Protein AF-A0A0L7L0Q3-F1 (afdb_monomer_lite)

InterPro domains:
  IPR019319 Plasminogen receptor (KT) [PF10166] (1-54)
  IPR019319 Plasminogen receptor (KT) [PF10166] (55-108)
  IPR019319 Plasminogen receptor (KT) [PF10166] (109-171)
  IPR019319 Plasminogen receptor (KT) [PTHR13411] (111-180)

Structure (mmCIF, N/CA/C/O backbone):
data_AF-A0A0L7L0Q3-F1
#
_entry.id   AF-A0A0L7L0Q3-F1
#
loop_
_atom_site.group_PDB
_atom_site.id
_atom_site.type_symbol
_atom_site.label_atom_id
_atom_site.label_alt_id
_atom_site.label_comp_id
_atom_site.label_asym_id
_atom_site.label_entity_id
_atom_site.label_seq_id
_atom_site.pdbx_PDB_ins_code
_atom_site.Cartn_x
_atom_site.Cartn_y
_atom_site.Cartn_z
_atom_site.occupancy
_atom_site.B_iso_or_equiv
_atom_site.auth_seq_id
_atom_site.auth_comp_id
_atom_site.auth_asym_id
_atom_site.auth_atom_id
_atom_site.pdbx_PDB_model_num
ATOM 1 N N . MET A 1 1 ? -18.622 5.576 67.788 1.00 52.00 1 MET A N 1
ATOM 2 C CA . MET A 1 1 ? -19.162 6.461 66.736 1.00 52.00 1 MET A CA 1
ATOM 3 C C . MET A 1 1 ? -18.027 6.742 65.766 1.00 52.00 1 MET A C 1
ATOM 5 O O . MET A 1 1 ? -17.106 7.456 66.131 1.00 52.00 1 MET A O 1
ATOM 9 N N . GLY A 1 2 ? -17.994 6.026 64.638 1.00 54.97 2 GLY A N 1
ATOM 10 C CA . GLY A 1 2 ? -16.877 6.046 63.685 1.00 54.97 2 GLY A CA 1
ATOM 11 C C . GLY A 1 2 ? -16.844 7.328 62.849 1.00 54.97 2 GLY A C 1
ATOM 12 O O . GLY A 1 2 ? -17.890 7.861 62.495 1.00 54.97 2 GLY A O 1
ATOM 13 N N . ASN A 1 3 ? -15.633 7.821 62.589 1.00 58.47 3 ASN A N 1
ATOM 14 C CA . ASN A 1 3 ? -15.302 9.137 62.038 1.00 58.47 3 ASN A CA 1
ATOM 15 C C . ASN A 1 3 ? -15.876 9.416 60.636 1.00 58.47 3 ASN A C 1
ATOM 17 O O . ASN A 1 3 ? -15.377 8.904 59.639 1.00 58.47 3 ASN A O 1
ATOM 21 N N . TYR A 1 4 ? -16.812 10.360 60.538 1.00 65.31 4 TYR A N 1
ATOM 22 C CA . TYR A 1 4 ? -17.286 10.939 59.267 1.00 65.31 4 TYR A CA 1
ATOM 23 C C . TYR A 1 4 ? -16.157 11.541 58.405 1.00 65.31 4 TYR A C 1
ATOM 25 O O . TYR A 1 4 ? -16.244 11.576 57.182 1.00 65.31 4 TYR A O 1
ATOM 33 N N . PHE A 1 5 ? -15.060 11.976 59.034 1.00 65.69 5 PHE A N 1
ATOM 34 C CA . PHE A 1 5 ? -13.916 12.573 58.344 1.00 65.69 5 PHE A CA 1
ATOM 35 C C . PHE A 1 5 ? -13.114 11.562 57.506 1.00 65.69 5 PHE A C 1
ATOM 37 O O . PHE A 1 5 ? -12.670 11.884 56.407 1.00 65.69 5 PHE A O 1
ATOM 44 N N . THR A 1 6 ? -12.947 10.326 57.991 1.00 68.00 6 THR A N 1
ATOM 45 C CA . THR A 1 6 ? -12.182 9.295 57.269 1.00 68.00 6 THR A CA 1
ATOM 46 C C . THR A 1 6 ? -12.965 8.739 56.083 1.00 68.00 6 THR A C 1
ATOM 48 O O . THR A 1 6 ? -12.373 8.466 55.044 1.00 68.00 6 THR A O 1
ATOM 51 N N . VAL A 1 7 ? -14.294 8.645 56.212 1.00 74.00 7 VAL A N 1
ATOM 52 C CA . VAL A 1 7 ? -15.195 8.194 55.139 1.00 74.00 7 VAL A CA 1
ATOM 53 C C . VAL A 1 7 ? -15.183 9.175 53.962 1.00 74.00 7 VAL A C 1
ATOM 55 O O . VAL A 1 7 ? -14.962 8.753 52.830 1.00 74.00 7 VAL A O 1
ATOM 58 N N . ASN A 1 8 ? -15.289 10.485 54.223 1.00 78.75 8 ASN A N 1
ATOM 59 C CA . ASN A 1 8 ? -15.221 11.506 53.170 1.00 78.75 8 ASN A CA 1
ATOM 60 C C . ASN A 1 8 ? -13.864 11.517 52.444 1.00 78.75 8 ASN A C 1
ATOM 62 O O . ASN A 1 8 ? -13.799 11.779 51.245 1.00 78.75 8 ASN A O 1
ATOM 66 N N . MET A 1 9 ? -12.757 11.250 53.144 1.00 76.19 9 MET A N 1
ATOM 67 C CA . MET A 1 9 ? -11.431 11.198 52.520 1.00 76.19 9 MET A CA 1
ATOM 68 C C . MET A 1 9 ? -11.299 9.980 51.590 1.00 76.19 9 MET A C 1
ATOM 70 O O . MET A 1 9 ? -10.823 10.111 50.464 1.00 76.19 9 MET A O 1
ATOM 74 N N . GLU A 1 10 ? -11.749 8.806 52.041 1.00 86.81 10 GLU A N 1
ATOM 75 C CA . GLU A 1 10 ? -11.719 7.564 51.261 1.00 86.81 10 GLU A CA 1
ATOM 76 C C . GLU A 1 10 ? -12.590 7.655 49.999 1.00 86.81 10 GLU A C 1
ATOM 78 O O . GLU A 1 10 ? -12.167 7.231 48.924 1.00 86.81 10 GLU A O 1
ATOM 83 N N . GLU A 1 11 ? -13.770 8.267 50.105 1.00 85.00 11 GLU A N 1
ATOM 84 C CA . GLU A 1 11 ? -14.668 8.513 48.974 1.00 85.00 11 GLU A CA 1
ATOM 85 C C . GLU A 1 11 ? -14.027 9.431 47.921 1.00 85.00 11 GLU A C 1
ATOM 87 O O . GLU A 1 11 ? -14.053 9.125 46.731 1.00 85.00 11 GLU A O 1
ATOM 92 N N . ASN A 1 12 ? -13.342 10.498 48.342 1.00 87.31 12 ASN A N 1
ATOM 93 C CA . ASN A 1 12 ? -12.604 11.372 47.425 1.00 87.31 12 ASN A CA 1
ATOM 94 C C . ASN A 1 12 ? -11.448 10.648 46.710 1.00 87.31 12 ASN A C 1
ATOM 96 O O . ASN A 1 12 ? -11.221 10.873 45.519 1.00 87.31 12 ASN A O 1
ATOM 100 N N . PHE A 1 13 ? -10.730 9.752 47.397 1.00 89.56 13 PHE A N 1
ATOM 101 C CA . PHE A 1 13 ? -9.694 8.931 46.763 1.00 89.56 13 PHE A CA 1
ATOM 102 C C . PHE A 1 13 ? -10.279 7.922 45.768 1.00 89.56 13 PHE A C 1
ATOM 104 O O . PHE A 1 13 ? -9.710 7.761 44.686 1.00 89.56 13 PHE A O 1
ATOM 111 N N . LYS A 1 14 ? -11.414 7.287 46.092 1.00 91.81 14 LYS A N 1
ATOM 112 C CA . LYS A 1 14 ? -12.137 6.384 45.180 1.00 91.81 14 LYS A CA 1
ATOM 113 C C . LYS A 1 14 ? -12.627 7.121 43.937 1.00 91.81 14 LYS A C 1
ATOM 115 O O . LYS A 1 14 ? -12.291 6.708 42.834 1.00 91.81 14 LYS A O 1
ATOM 120 N N . ASN A 1 15 ? -13.286 8.267 44.098 1.00 91.62 15 ASN A N 1
ATOM 121 C CA . ASN A 1 15 ? -13.743 9.099 42.979 1.00 91.62 15 ASN A CA 1
ATOM 122 C C . ASN A 1 15 ? -12.580 9.534 42.072 1.00 91.62 15 ASN A C 1
ATOM 124 O O . ASN A 1 15 ? -12.704 9.539 40.848 1.00 91.62 15 ASN A O 1
ATOM 128 N N . ASN A 1 16 ? -11.417 9.855 42.650 1.00 89.56 16 ASN A N 1
ATOM 129 C CA . ASN A 1 16 ? -10.221 10.184 41.875 1.00 89.56 16 ASN A CA 1
ATOM 130 C C . ASN A 1 16 ? -9.643 8.958 41.138 1.00 89.56 16 ASN A C 1
ATOM 132 O O . ASN A 1 16 ? -9.201 9.075 39.995 1.00 89.56 16 ASN A O 1
ATOM 136 N N . GLN A 1 17 ? -9.669 7.769 41.751 1.00 88.50 17 GLN A N 1
ATOM 137 C CA . GLN A 1 17 ? -9.277 6.519 41.088 1.00 88.50 17 GLN A CA 1
ATOM 138 C C . GLN A 1 17 ? -10.217 6.168 39.931 1.00 88.50 17 GLN A C 1
ATOM 140 O O . GLN A 1 17 ? -9.743 5.864 38.836 1.00 88.50 17 GLN A O 1
ATOM 145 N N . GLU A 1 18 ? -11.528 6.260 40.143 1.00 91.00 18 GLU A N 1
ATOM 146 C CA . GLU A 1 18 ? -12.542 6.045 39.108 1.00 91.00 18 GLU A CA 1
ATOM 147 C C . GLU A 1 18 ? -12.387 7.050 37.964 1.00 91.00 18 GLU A C 1
ATOM 149 O O . GLU A 1 18 ? -12.422 6.673 36.793 1.00 91.00 18 GLU A O 1
ATOM 154 N N . PHE A 1 19 ? -12.117 8.320 38.275 1.00 94.12 19 PHE A N 1
ATOM 155 C CA . PHE A 1 19 ? -11.818 9.337 37.271 1.00 94.12 19 PHE A CA 1
ATOM 156 C C . PHE A 1 19 ? -10.599 8.958 36.418 1.00 94.12 19 PHE A C 1
ATOM 158 O O . PHE A 1 19 ? -10.668 8.998 35.188 1.00 94.12 19 PHE A O 1
ATOM 165 N N . ILE A 1 20 ? -9.500 8.525 37.044 1.00 91.38 20 ILE A N 1
ATOM 166 C CA . ILE A 1 20 ? -8.290 8.084 36.332 1.00 91.38 20 ILE A CA 1
ATOM 167 C C . ILE A 1 20 ? -8.588 6.869 35.437 1.00 91.38 20 ILE A C 1
ATOM 169 O O . ILE A 1 20 ? -8.149 6.828 34.285 1.00 91.38 20 ILE A O 1
ATOM 173 N N . GLN A 1 21 ? -9.356 5.893 35.927 1.00 87.94 21 GLN A N 1
ATOM 174 C CA . GLN A 1 21 ? -9.755 4.715 35.149 1.00 87.94 21 GLN A CA 1
ATOM 175 C C . GLN A 1 21 ? -10.633 5.092 33.949 1.00 87.94 21 GLN A C 1
ATOM 177 O O . GLN A 1 21 ? -10.371 4.642 32.831 1.00 87.94 21 GLN A O 1
ATOM 182 N N . ASN A 1 22 ? -11.612 5.976 34.150 1.00 90.56 22 ASN A N 1
ATOM 183 C CA . ASN A 1 22 ? -12.486 6.483 33.094 1.00 90.56 22 ASN A CA 1
ATOM 184 C C . ASN A 1 22 ? -11.694 7.230 32.014 1.00 90.56 22 ASN A C 1
ATOM 186 O O . ASN A 1 22 ? -11.907 7.002 30.824 1.00 90.56 22 ASN A O 1
ATOM 190 N N . ILE A 1 23 ? -10.725 8.064 32.401 1.00 92.69 23 ILE A N 1
ATOM 191 C CA . ILE A 1 23 ? -9.839 8.755 31.454 1.00 92.69 23 ILE A CA 1
ATOM 192 C C . ILE A 1 23 ? -9.003 7.761 30.643 1.00 92.69 23 ILE A C 1
ATOM 194 O O . ILE A 1 23 ? -8.893 7.910 29.422 1.00 92.69 23 ILE A O 1
ATOM 198 N N . ASN A 1 24 ? -8.446 6.730 31.283 1.00 89.31 24 ASN A N 1
ATOM 199 C CA . ASN A 1 24 ? -7.685 5.691 30.587 1.00 89.31 24 ASN A CA 1
ATOM 200 C C . ASN A 1 24 ? -8.559 4.924 29.588 1.00 89.31 24 ASN A C 1
ATOM 202 O O . ASN A 1 24 ? -8.141 4.713 28.448 1.00 89.31 24 ASN A O 1
ATOM 206 N N . LYS A 1 25 ? -9.791 4.578 29.977 1.00 89.44 25 LYS A N 1
ATOM 207 C CA . LYS A 1 25 ? -10.770 3.930 29.098 1.00 89.44 25 LYS A CA 1
ATOM 208 C C . LYS A 1 25 ? -11.108 4.803 27.886 1.00 89.44 25 LYS A C 1
ATOM 210 O O . LYS A 1 25 ? -10.940 4.357 26.754 1.00 89.44 25 LYS A O 1
ATOM 215 N N . ILE A 1 26 ? -11.479 6.065 28.110 1.00 90.81 26 ILE A N 1
ATOM 216 C CA . ILE A 1 26 ? -11.816 7.023 27.042 1.00 90.81 26 ILE A CA 1
ATOM 217 C C . ILE A 1 26 ? -10.630 7.227 26.088 1.00 90.81 26 ILE A C 1
ATOM 219 O O . ILE A 1 26 ? -10.803 7.318 24.871 1.00 90.81 26 ILE A O 1
ATOM 223 N N . LYS A 1 27 ? -9.405 7.303 26.621 1.00 91.12 27 LYS A N 1
ATOM 224 C CA . LYS A 1 27 ? -8.191 7.433 25.808 1.00 91.12 27 LYS A CA 1
ATOM 225 C C . LYS A 1 27 ? -7.995 6.219 24.898 1.00 91.12 27 LYS A C 1
ATOM 227 O O . LYS A 1 27 ? -7.695 6.406 23.719 1.00 91.12 27 LYS A O 1
ATOM 232 N N . MET A 1 28 ? -8.185 5.008 25.424 1.00 89.06 28 MET A N 1
ATOM 233 C CA . MET A 1 28 ? -8.097 3.778 24.634 1.00 89.06 28 MET A CA 1
ATOM 234 C C . MET A 1 28 ? -9.171 3.727 23.545 1.00 89.06 28 MET A C 1
ATOM 236 O O . MET A 1 28 ? -8.838 3.474 22.393 1.00 89.06 28 MET A O 1
ATOM 240 N N . GLU A 1 29 ? -10.429 4.035 23.864 1.00 89.81 29 GLU A N 1
ATOM 241 C CA . GLU A 1 29 ? -11.527 4.040 22.884 1.00 89.81 29 GLU A CA 1
ATOM 242 C C . GLU A 1 29 ? -11.250 4.989 21.713 1.00 89.81 29 GLU A C 1
ATOM 244 O O . GLU A 1 29 ? -11.371 4.599 20.552 1.00 89.81 29 GLU A O 1
ATOM 249 N N . ARG A 1 30 ? -10.789 6.213 21.997 1.00 91.44 30 ARG A N 1
ATOM 250 C CA . ARG A 1 30 ? -10.404 7.178 20.953 1.00 91.44 30 ARG A CA 1
ATOM 251 C C . ARG A 1 30 ? -9.236 6.681 20.109 1.00 91.44 30 ARG A C 1
ATOM 253 O O . ARG A 1 30 ? -9.238 6.862 18.894 1.00 91.44 30 ARG A O 1
ATOM 260 N N . GLN A 1 31 ? -8.233 6.067 20.737 1.00 90.50 31 GLN A N 1
ATOM 261 C CA . GLN A 1 31 ? -7.085 5.513 20.022 1.00 90.50 31 GLN A CA 1
ATOM 262 C C . GLN A 1 31 ? -7.513 4.388 19.073 1.00 90.50 31 GLN A C 1
ATOM 264 O O . GLN A 1 31 ? -7.078 4.372 17.923 1.00 90.50 31 GLN A O 1
ATOM 269 N N . ILE A 1 32 ? -8.398 3.499 19.525 1.00 91.00 32 ILE A N 1
ATOM 270 C CA . ILE A 1 32 ? -8.946 2.405 18.719 1.00 91.00 32 ILE A CA 1
ATOM 271 C C . ILE A 1 32 ? -9.767 2.963 17.548 1.00 91.00 32 ILE A C 1
ATOM 273 O O . ILE A 1 32 ? -9.582 2.532 16.414 1.00 91.00 32 ILE A O 1
ATOM 277 N N . GLN A 1 33 ? -10.613 3.972 17.780 1.00 90.25 33 GLN A N 1
ATOM 278 C CA . GLN A 1 33 ? -11.392 4.622 16.718 1.00 90.25 33 GLN A CA 1
ATOM 279 C C . GLN A 1 33 ? -10.504 5.289 15.659 1.00 90.25 33 GLN A C 1
ATOM 281 O O . GLN A 1 33 ? -10.752 5.150 14.462 1.00 90.25 33 GLN A O 1
ATOM 286 N N . LEU A 1 34 ? -9.444 5.987 16.074 1.00 91.56 34 LEU A N 1
ATOM 287 C CA . LEU A 1 34 ? -8.484 6.578 15.139 1.00 91.56 34 LEU A CA 1
ATOM 288 C C . LEU A 1 34 ? -7.752 5.503 14.327 1.00 91.56 34 LEU A C 1
ATOM 290 O O . LEU A 1 34 ? -7.580 5.656 13.118 1.00 91.56 34 LEU A O 1
ATOM 294 N N . GLN A 1 35 ? -7.339 4.411 14.976 1.00 90.44 35 GLN A N 1
ATOM 295 C CA . GLN A 1 35 ? -6.705 3.280 14.299 1.00 90.44 35 GLN A CA 1
ATOM 296 C C . GLN A 1 35 ? -7.651 2.619 13.298 1.00 90.44 35 GLN A C 1
ATOM 298 O O . GLN A 1 35 ? -7.223 2.336 12.184 1.00 90.44 35 GLN A O 1
ATOM 303 N N . HIS A 1 36 ? -8.930 2.468 13.642 1.00 89.56 36 HIS A N 1
ATOM 304 C CA . HIS A 1 36 ? -9.952 1.944 12.741 1.00 89.56 36 HIS A CA 1
ATOM 305 C C . HIS A 1 36 ? -10.063 2.770 11.463 1.00 89.56 36 HIS A C 1
ATOM 307 O O . HIS A 1 36 ? -9.891 2.259 10.363 1.00 89.56 36 HIS A O 1
ATOM 313 N N . GLN A 1 37 ? -10.245 4.082 11.613 1.00 89.25 37 GLN A N 1
ATOM 314 C CA . GLN A 1 37 ? -10.393 4.993 10.483 1.00 89.25 37 GLN A CA 1
ATOM 315 C C . GLN A 1 37 ? -9.141 5.069 9.598 1.00 89.25 37 GLN A C 1
ATOM 317 O O . GLN A 1 37 ? -9.231 5.369 8.403 1.00 89.25 37 GLN A O 1
ATOM 322 N N . LEU A 1 38 ? -7.953 4.875 10.177 1.00 91.00 38 LEU A N 1
ATOM 323 C CA . LEU A 1 38 ? -6.706 4.781 9.419 1.00 91.00 38 LEU A CA 1
ATOM 324 C C . LEU A 1 38 ? -6.602 3.441 8.694 1.00 91.00 38 LEU A C 1
ATOM 326 O O . LEU A 1 38 ? -6.206 3.416 7.530 1.00 91.00 38 LEU A O 1
ATOM 330 N N . GLN A 1 39 ? -6.972 2.352 9.361 1.00 90.12 39 GLN A N 1
ATOM 331 C CA . GLN A 1 39 ? -6.955 1.013 8.799 1.00 90.12 39 GLN A CA 1
ATOM 332 C C . GLN A 1 39 ? -7.919 0.888 7.620 1.00 90.12 39 GLN A C 1
ATOM 334 O O . GLN A 1 39 ? -7.498 0.416 6.570 1.00 90.12 39 GLN A O 1
ATOM 339 N N . GLU A 1 40 ? -9.158 1.365 7.744 1.00 90.12 40 GLU A N 1
ATOM 340 C CA . GLU A 1 40 ? -10.135 1.380 6.648 1.00 90.12 40 GLU A CA 1
ATOM 341 C C . GLU A 1 40 ? -9.576 2.128 5.432 1.00 90.12 40 GLU A C 1
ATOM 343 O O . GLU A 1 40 ? -9.566 1.609 4.318 1.00 90.12 40 GLU A O 1
ATOM 348 N N . ARG A 1 41 ? -8.998 3.320 5.637 1.00 91.94 41 ARG A N 1
ATOM 349 C CA . ARG A 1 41 ? -8.381 4.092 4.544 1.00 91.94 41 ARG A CA 1
ATOM 350 C C . ARG A 1 41 ? -7.197 3.372 3.904 1.00 91.94 41 ARG A C 1
ATOM 352 O O . ARG A 1 41 ? -7.029 3.427 2.685 1.00 91.94 41 ARG A O 1
ATOM 359 N N . GLN A 1 42 ? -6.362 2.711 4.703 1.00 91.75 42 GLN A N 1
ATOM 360 C CA . GLN A 1 42 ? -5.238 1.927 4.192 1.00 91.75 42 GLN A CA 1
ATOM 361 C C . GLN A 1 42 ? -5.728 0.709 3.411 1.00 91.75 42 GLN A C 1
ATOM 363 O O . GLN A 1 42 ? -5.244 0.457 2.310 1.00 91.75 42 GLN A O 1
ATOM 368 N N . MET A 1 43 ? -6.723 -0.002 3.931 1.00 91.69 43 MET A N 1
ATOM 369 C CA . MET A 1 43 ? -7.318 -1.164 3.291 1.00 91.69 43 MET A CA 1
ATOM 370 C C . MET A 1 43 ? -7.985 -0.776 1.967 1.00 91.69 43 MET A C 1
ATOM 372 O O . MET A 1 43 ? -7.643 -1.360 0.937 1.00 91.69 43 MET A O 1
ATOM 376 N N . ALA A 1 44 ? -8.795 0.286 1.942 1.00 93.38 44 ALA A N 1
ATOM 377 C CA . ALA A 1 44 ? -9.382 0.839 0.718 1.00 93.38 44 ALA A CA 1
ATOM 378 C C . ALA A 1 44 ? -8.301 1.158 -0.322 1.00 93.38 44 ALA A C 1
ATOM 380 O O . ALA A 1 44 ? -8.398 0.757 -1.482 1.00 93.38 44 ALA A O 1
ATOM 381 N N . MET A 1 45 ? -7.211 1.807 0.102 1.00 92.31 45 MET A N 1
ATOM 382 C CA . MET A 1 45 ? -6.088 2.125 -0.778 1.00 92.31 45 MET A CA 1
ATOM 383 C C . MET A 1 45 ? -5.379 0.869 -1.302 1.00 92.31 45 MET A C 1
ATOM 385 O O . MET A 1 45 ? -4.982 0.836 -2.469 1.00 92.31 45 MET A O 1
ATOM 389 N N . THR A 1 46 ? -5.212 -0.171 -0.480 1.00 91.00 46 THR A N 1
ATOM 390 C CA . THR A 1 46 ? -4.609 -1.438 -0.925 1.00 91.00 46 THR A CA 1
ATOM 391 C C . THR A 1 46 ? -5.488 -2.165 -1.939 1.00 91.00 46 THR A C 1
ATOM 393 O O . THR A 1 46 ? -4.974 -2.620 -2.962 1.00 91.00 46 THR A O 1
ATOM 396 N N . ILE A 1 47 ? -6.804 -2.209 -1.716 1.00 90.75 47 ILE A N 1
ATOM 397 C CA . ILE A 1 47 ? -7.771 -2.830 -2.627 1.00 90.75 47 ILE A CA 1
ATOM 398 C C . ILE A 1 47 ? -7.805 -2.061 -3.950 1.00 90.75 47 ILE A C 1
ATOM 400 O O . ILE A 1 47 ? -7.600 -2.661 -5.008 1.00 90.75 47 ILE A O 1
ATOM 404 N N . ALA A 1 48 ? -7.951 -0.734 -3.900 1.00 91.00 48 ALA A N 1
ATOM 405 C CA . ALA A 1 48 ? -7.915 0.132 -5.075 1.00 91.00 48 ALA A CA 1
ATOM 406 C C . ALA A 1 48 ? -6.614 -0.052 -5.871 1.00 91.00 48 ALA A C 1
ATOM 408 O O . ALA A 1 48 ? -6.641 -0.271 -7.081 1.00 91.00 48 ALA A O 1
ATOM 409 N N . LYS A 1 49 ? -5.458 -0.066 -5.191 1.00 89.62 49 LYS A N 1
ATOM 410 C CA . LYS A 1 49 ? -4.154 -0.302 -5.828 1.00 89.62 49 LYS A CA 1
ATOM 411 C C . LYS A 1 49 ? -4.106 -1.657 -6.536 1.00 89.62 49 LYS A C 1
ATOM 413 O O . LYS A 1 49 ? -3.587 -1.717 -7.649 1.00 89.62 49 LYS A O 1
ATOM 418 N N . ASN A 1 50 ? -4.631 -2.717 -5.922 1.00 87.25 50 ASN A N 1
ATOM 419 C CA . ASN A 1 50 ? -4.653 -4.064 -6.499 1.00 87.25 50 ASN A CA 1
ATOM 420 C C . ASN A 1 50 ? -5.581 -4.166 -7.724 1.00 87.25 50 ASN A C 1
ATOM 422 O O . ASN A 1 50 ? -5.228 -4.825 -8.704 1.00 87.25 50 ASN A O 1
ATOM 426 N N . ARG A 1 51 ? -6.728 -3.472 -7.717 1.00 83.75 51 ARG A N 1
ATOM 427 C CA . ARG A 1 51 ? -7.621 -3.367 -8.888 1.00 83.75 51 ARG A CA 1
ATOM 428 C C . ARG A 1 51 ? -6.931 -2.632 -10.041 1.00 83.75 51 ARG A C 1
ATOM 430 O O . ARG A 1 51 ? -6.921 -3.102 -11.181 1.00 83.75 51 ARG A O 1
ATOM 437 N N . ASP A 1 52 ? -6.251 -1.532 -9.733 1.00 77.50 52 ASP A N 1
ATOM 438 C CA . ASP A 1 52 ? -5.601 -0.690 -10.733 1.00 77.50 52 ASP A CA 1
ATOM 439 C C . ASP A 1 52 ? -4.336 -1.303 -11.358 1.00 77.50 52 ASP A C 1
ATOM 441 O O . ASP A 1 52 ? -4.047 -1.086 -12.538 1.00 77.50 52 ASP A O 1
ATOM 445 N N . THR A 1 53 ? -3.560 -2.089 -10.602 1.00 70.94 53 THR A N 1
ATOM 446 C CA . THR A 1 53 ? -2.409 -2.823 -11.160 1.00 70.94 53 THR A CA 1
ATOM 447 C C . THR A 1 53 ? -2.846 -3.917 -12.132 1.00 70.94 53 THR A C 1
ATOM 449 O O . THR A 1 53 ? -2.174 -4.124 -13.147 1.00 70.94 53 THR A O 1
ATOM 452 N N . CYS A 1 54 ? -3.979 -4.576 -11.875 1.00 59.31 54 CYS A N 1
ATOM 453 C CA . CYS A 1 54 ? -4.575 -5.544 -12.794 1.00 59.31 54 CYS A CA 1
ATOM 454 C C . CYS A 1 54 ? -4.999 -4.870 -14.108 1.00 59.31 54 CYS A C 1
ATOM 456 O O . CYS A 1 54 ? -4.643 -5.340 -15.193 1.00 59.31 54 CYS A O 1
ATOM 458 N N . LEU A 1 55 ? -5.671 -3.716 -14.019 1.00 57.62 55 LEU A N 1
ATOM 459 C CA . LEU A 1 55 ? -6.062 -2.932 -15.191 1.00 57.62 55 LEU A CA 1
ATOM 460 C C . LEU A 1 55 ? -4.847 -2.429 -15.971 1.00 57.62 55 LEU A C 1
ATOM 462 O O . LEU A 1 55 ? -4.802 -2.615 -17.182 1.00 57.62 55 LEU A O 1
ATOM 466 N N . PHE A 1 56 ? -3.818 -1.900 -15.300 1.00 56.91 56 PHE A N 1
ATOM 467 C CA . PHE A 1 56 ? -2.574 -1.484 -15.957 1.00 56.91 56 PHE A CA 1
ATOM 468 C C . PHE A 1 56 ? -1.878 -2.647 -16.682 1.00 56.91 56 PHE A C 1
ATOM 470 O O . PHE A 1 56 ? -1.397 -2.478 -17.801 1.00 56.91 56 PHE A O 1
ATOM 477 N N . ARG A 1 57 ? -1.867 -3.847 -16.083 1.00 54.78 57 ARG A N 1
ATOM 478 C CA . ARG A 1 57 ? -1.320 -5.060 -16.711 1.00 54.78 57 ARG A CA 1
ATOM 479 C C . ARG A 1 57 ? -2.149 -5.517 -17.917 1.00 54.78 57 ARG A C 1
ATOM 481 O O . ARG A 1 57 ? -1.589 -6.099 -18.846 1.00 54.78 57 ARG A O 1
ATOM 488 N N . ARG A 1 58 ? -3.458 -5.247 -17.918 1.00 52.50 58 ARG A N 1
ATOM 489 C CA . ARG A 1 58 ? -4.393 -5.608 -18.995 1.00 52.50 58 ARG A CA 1
ATOM 490 C C . ARG A 1 58 ? -4.410 -4.580 -20.135 1.00 52.50 58 ARG A C 1
ATOM 492 O O . ARG A 1 58 ? -4.480 -4.970 -21.297 1.00 52.50 58 ARG A O 1
ATOM 499 N N . THR A 1 59 ? -4.275 -3.286 -19.843 1.00 49.12 59 THR A N 1
ATOM 500 C CA . THR A 1 59 ? -4.208 -2.212 -20.844 1.00 49.12 59 THR A CA 1
ATOM 501 C C . THR A 1 59 ? -2.772 -2.030 -21.334 1.00 49.12 59 THR A C 1
ATOM 503 O O . THR A 1 59 ? -2.025 -1.186 -20.837 1.00 49.12 59 THR A O 1
ATOM 506 N N . LYS A 1 60 ? -2.358 -2.837 -22.314 1.00 55.00 60 LYS A N 1
ATOM 507 C CA . LYS A 1 60 ? -1.058 -2.699 -22.983 1.00 55.00 60 LYS A CA 1
ATOM 508 C C . LYS A 1 60 ? -0.913 -1.296 -23.588 1.00 55.00 60 LYS A C 1
ATOM 510 O O . LYS A 1 60 ? -1.548 -0.997 -24.592 1.00 55.00 60 LYS A O 1
ATOM 515 N N . ARG A 1 61 ? -0.066 -0.439 -23.005 1.00 59.38 61 ARG A N 1
ATOM 516 C CA . ARG A 1 61 ? 0.353 0.835 -23.617 1.00 59.38 61 ARG A CA 1
ATOM 517 C C . ARG A 1 61 ? 1.719 0.654 -24.290 1.00 59.38 61 ARG A C 1
ATOM 519 O O . ARG A 1 61 ? 2.736 0.847 -23.629 1.00 59.38 61 ARG A O 1
ATOM 526 N N . PRO A 1 62 ? 1.776 0.288 -25.585 1.00 56.88 62 PRO A N 1
ATOM 527 C CA . PRO A 1 62 ? 3.041 0.048 -26.287 1.00 56.88 62 PRO A CA 1
ATOM 528 C C . PRO A 1 62 ? 3.912 1.309 -26.391 1.00 56.88 62 PRO A C 1
ATOM 530 O O . PRO A 1 62 ? 5.126 1.197 -26.514 1.00 56.88 62 PRO A O 1
ATOM 533 N N . TYR A 1 63 ? 3.325 2.504 -26.256 1.00 59.72 63 TYR A N 1
ATOM 534 C CA . TYR A 1 63 ? 4.046 3.782 -26.236 1.00 59.72 63 TYR A CA 1
ATOM 535 C C . TYR A 1 63 ? 5.089 3.881 -25.109 1.00 59.72 63 TYR A C 1
ATOM 537 O O . TYR A 1 63 ? 6.119 4.522 -25.279 1.00 59.72 63 TYR A O 1
ATOM 545 N N . LEU A 1 64 ? 4.870 3.186 -23.987 1.00 61.84 64 LEU A N 1
ATOM 546 C CA . LEU A 1 64 ? 5.830 3.096 -22.878 1.00 61.84 64 LEU A CA 1
ATOM 547 C C . LEU A 1 64 ? 7.091 2.292 -23.253 1.00 61.84 64 LEU A C 1
ATOM 549 O O . LEU A 1 64 ? 8.147 2.494 -22.662 1.00 61.84 64 LEU A O 1
ATOM 553 N N . LEU A 1 65 ? 6.985 1.406 -24.250 1.00 63.56 65 LEU A N 1
ATOM 554 C CA . LEU A 1 65 ? 8.086 0.616 -24.814 1.00 63.56 65 LEU A CA 1
ATOM 555 C C . LEU A 1 65 ? 8.693 1.255 -26.070 1.00 63.56 65 LEU A C 1
ATOM 557 O O . LEU A 1 65 ? 9.713 0.783 -26.562 1.00 63.56 65 LEU A O 1
ATOM 561 N N . MET A 1 66 ? 8.108 2.335 -26.591 1.00 66.69 66 MET A N 1
ATOM 562 C CA . MET A 1 66 ? 8.611 3.010 -27.784 1.00 66.69 66 MET A CA 1
ATOM 563 C C . MET A 1 66 ? 10.074 3.490 -27.688 1.00 66.69 66 MET A C 1
ATOM 565 O O . MET A 1 66 ? 10.795 3.307 -28.668 1.00 66.69 66 MET A O 1
ATOM 569 N N . PRO A 1 67 ? 10.582 4.014 -26.548 1.00 68.31 67 PRO A N 1
ATOM 570 C CA . PRO A 1 67 ? 11.999 4.381 -26.440 1.00 68.31 67 PRO A CA 1
ATOM 571 C C . PRO A 1 67 ? 12.943 3.168 -26.437 1.00 68.31 67 PRO A C 1
ATOM 573 O O . PRO A 1 67 ? 14.135 3.317 -26.698 1.00 68.31 67 PRO A O 1
ATOM 576 N N . LEU A 1 68 ? 12.427 1.958 -26.198 1.00 73.44 68 LEU A N 1
ATOM 577 C CA . LEU A 1 68 ? 13.215 0.732 -26.288 1.00 73.44 68 LEU A CA 1
ATOM 578 C C . LEU A 1 68 ? 13.581 0.404 -27.742 1.00 73.44 68 LEU A C 1
ATOM 580 O O . LEU A 1 68 ? 14.627 -0.187 -27.980 1.00 73.44 68 LEU A O 1
ATOM 584 N N . ILE A 1 69 ? 12.767 0.813 -28.720 1.00 77.25 69 ILE A N 1
ATOM 585 C CA . ILE A 1 69 ? 12.981 0.474 -30.134 1.00 77.25 69 ILE A CA 1
ATOM 586 C C . ILE A 1 69 ? 14.274 1.130 -30.672 1.00 77.25 69 ILE A C 1
ATOM 588 O O . ILE A 1 69 ? 15.154 0.391 -31.121 1.00 77.25 69 ILE A O 1
ATOM 592 N N . PRO A 1 70 ? 14.499 2.457 -30.548 1.00 75.56 70 PRO A N 1
ATOM 593 C CA . PRO A 1 70 ? 15.775 3.074 -30.931 1.00 75.56 70 PRO A CA 1
ATOM 594 C C . PRO A 1 70 ? 16.968 2.554 -30.120 1.00 75.56 70 PRO A C 1
ATOM 596 O O . PRO A 1 70 ? 18.072 2.423 -30.650 1.00 75.56 70 PRO A O 1
ATOM 599 N N . LEU A 1 71 ? 16.757 2.223 -28.840 1.00 72.94 71 LEU A N 1
ATOM 600 C CA . LEU A 1 71 ? 17.800 1.649 -27.992 1.00 72.94 71 LEU A CA 1
ATOM 601 C C . LEU A 1 71 ? 18.240 0.280 -28.521 1.00 72.94 71 LEU A C 1
ATOM 603 O O . LEU A 1 71 ? 19.429 0.049 -28.677 1.00 72.94 71 LEU A O 1
ATOM 607 N N . THR A 1 72 ? 17.296 -0.609 -28.840 1.00 74.19 72 THR A N 1
ATOM 608 C CA . THR A 1 72 ? 17.608 -1.937 -29.391 1.00 74.19 72 THR A CA 1
ATOM 609 C C . THR A 1 72 ? 18.324 -1.843 -30.733 1.00 74.19 72 THR A C 1
ATOM 611 O O . THR A 1 72 ? 19.289 -2.562 -30.961 1.00 74.19 72 THR A O 1
ATOM 614 N N . PHE A 1 73 ? 17.913 -0.912 -31.595 1.00 79.56 73 PHE A N 1
ATOM 615 C CA . PHE A 1 73 ? 18.558 -0.697 -32.886 1.00 79.56 73 PHE A CA 1
ATOM 616 C C . PHE A 1 73 ? 19.992 -0.167 -32.738 1.00 79.56 73 PHE A C 1
ATOM 618 O O . PHE A 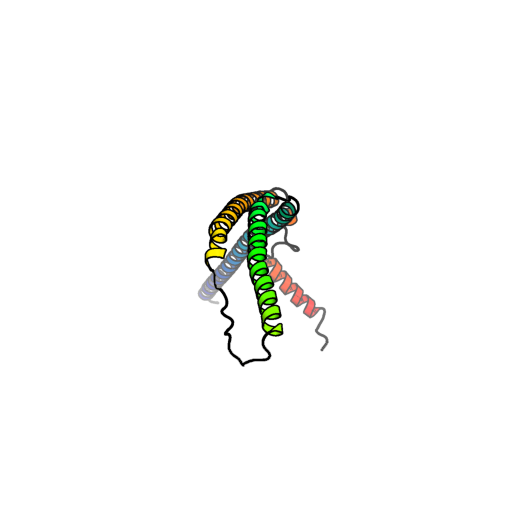1 73 ? 20.914 -0.675 -33.372 1.00 79.56 73 PHE A O 1
ATOM 625 N N . THR A 1 74 ? 20.205 0.816 -31.859 1.00 74.19 74 THR A N 1
ATOM 626 C CA . THR A 1 74 ? 21.545 1.367 -31.606 1.00 74.19 74 THR A CA 1
ATOM 627 C C . THR A 1 74 ? 22.455 0.357 -30.917 1.00 74.19 74 THR A C 1
ATOM 629 O O . THR A 1 74 ? 23.608 0.216 -31.317 1.00 74.19 74 THR A O 1
ATOM 632 N N . THR A 1 75 ? 21.964 -0.400 -29.933 1.00 74.44 75 THR A N 1
ATOM 633 C CA . THR A 1 75 ? 22.764 -1.427 -29.251 1.00 74.44 75 THR A CA 1
ATOM 634 C C . THR A 1 75 ? 23.152 -2.560 -30.192 1.00 74.44 75 THR A C 1
ATOM 636 O O . THR A 1 75 ? 24.309 -2.971 -30.149 1.00 74.44 75 THR A O 1
ATOM 639 N N . LEU A 1 76 ? 22.246 -3.012 -31.069 1.00 77.12 76 LEU A N 1
ATOM 640 C CA . LEU A 1 76 ? 22.530 -3.989 -32.126 1.00 77.12 76 LEU A CA 1
ATOM 641 C C . LEU A 1 76 ? 23.588 -3.468 -33.103 1.00 77.12 76 LEU A C 1
ATOM 643 O O . LEU A 1 76 ? 24.573 -4.156 -33.350 1.00 77.12 76 LEU A O 1
ATOM 647 N N . TYR A 1 77 ? 23.432 -2.238 -33.595 1.00 78.56 77 TYR A N 1
ATOM 648 C CA . TYR A 1 77 ? 24.395 -1.609 -34.503 1.00 78.56 77 TYR A CA 1
ATOM 649 C C . TYR A 1 77 ? 25.789 -1.466 -33.873 1.00 78.56 77 TYR A C 1
ATOM 651 O O . TYR A 1 77 ? 26.811 -1.759 -34.494 1.00 78.56 77 TYR A O 1
ATOM 659 N N . TYR A 1 78 ? 25.857 -1.060 -32.605 1.00 68.69 78 TYR A N 1
ATOM 660 C CA . TYR A 1 78 ? 27.126 -0.960 -31.889 1.00 68.69 78 TYR A CA 1
ATOM 661 C C . TYR A 1 78 ? 27.730 -2.324 -31.544 1.00 68.69 78 TYR A C 1
ATOM 663 O O . TYR A 1 78 ? 28.956 -2.455 -31.531 1.00 68.69 78 TYR A O 1
ATOM 671 N N . TRP A 1 79 ? 26.899 -3.336 -31.282 1.00 64.88 79 TRP A N 1
ATOM 672 C CA . TRP A 1 79 ? 27.342 -4.722 -31.145 1.00 64.88 79 TRP A CA 1
ATOM 673 C C . TRP A 1 79 ? 27.964 -5.234 -32.440 1.00 64.88 79 TRP A C 1
ATOM 675 O O . TRP A 1 79 ? 29.044 -5.815 -32.385 1.00 64.88 79 TRP A O 1
ATOM 685 N N . ASP A 1 80 ? 27.341 -4.957 -33.583 1.00 70.38 80 ASP A N 1
ATOM 686 C CA . ASP A 1 80 ? 27.830 -5.336 -34.910 1.00 70.38 80 ASP A CA 1
ATOM 687 C C . ASP A 1 80 ? 29.188 -4.680 -35.225 1.00 70.38 80 ASP A C 1
ATOM 689 O O . ASP A 1 80 ? 30.164 -5.363 -35.536 1.00 70.38 80 ASP A O 1
ATOM 693 N N . LEU A 1 81 ? 29.326 -3.373 -34.970 1.00 68.94 81 LEU A N 1
ATOM 694 C CA . LEU A 1 81 ? 30.604 -2.647 -35.078 1.00 68.94 81 LEU A CA 1
ATOM 695 C C . LEU A 1 81 ? 31.702 -3.194 -34.146 1.00 68.94 81 LEU A C 1
ATOM 697 O O . LEU A 1 81 ? 32.891 -3.191 -34.489 1.00 68.94 81 LEU A O 1
ATOM 701 N N . ALA A 1 82 ? 31.332 -3.640 -32.943 1.00 64.06 82 ALA A N 1
ATOM 702 C CA . ALA A 1 82 ? 32.265 -4.232 -31.989 1.00 64.06 82 ALA A CA 1
ATOM 703 C C . ALA A 1 82 ? 32.666 -5.667 -32.379 1.00 64.06 82 ALA A C 1
ATOM 705 O O . ALA A 1 82 ? 33.825 -6.049 -32.183 1.00 64.06 82 ALA A O 1
ATOM 706 N N . TYR A 1 83 ? 31.738 -6.448 -32.940 1.00 62.34 83 TYR A N 1
ATOM 707 C CA . TYR A 1 83 ? 31.970 -7.811 -33.420 1.00 62.34 83 TYR A CA 1
ATOM 708 C C . TYR A 1 83 ? 32.775 -7.840 -34.722 1.00 62.34 83 TYR A C 1
ATOM 710 O O . TYR A 1 83 ? 33.706 -8.639 -34.821 1.00 62.34 83 TYR A O 1
ATOM 718 N N . GLY A 1 84 ? 32.514 -6.934 -35.669 1.00 62.25 84 GLY A N 1
ATOM 719 C CA . GLY A 1 84 ? 33.261 -6.838 -36.927 1.00 62.25 84 GLY A CA 1
ATOM 720 C C . GLY A 1 84 ? 34.762 -6.640 -36.697 1.00 62.25 84 GLY A C 1
ATOM 721 O O . GLY A 1 84 ? 35.587 -7.378 -37.232 1.00 62.25 84 GLY A O 1
ATOM 722 N N . ASN A 1 85 ? 35.132 -5.737 -35.784 1.00 61.19 85 ASN A N 1
ATOM 723 C CA . ASN A 1 85 ? 36.530 -5.536 -35.389 1.00 61.19 85 ASN A CA 1
ATOM 724 C C . ASN A 1 85 ? 37.163 -6.750 -34.687 1.00 61.19 85 ASN A C 1
ATOM 726 O O . ASN A 1 85 ? 38.380 -6.908 -34.749 1.00 61.19 85 ASN A O 1
ATOM 730 N N . LYS A 1 86 ? 36.378 -7.602 -34.010 1.00 60.09 86 LYS A N 1
ATOM 731 C CA . LYS A 1 86 ? 36.879 -8.858 -33.427 1.00 60.09 86 LYS A CA 1
ATOM 732 C C . LYS A 1 86 ? 37.075 -9.936 -34.486 1.00 60.09 86 LYS A C 1
ATOM 734 O O . LYS A 1 86 ? 38.090 -10.612 -34.434 1.00 60.09 86 LYS A O 1
ATOM 739 N N . ILE A 1 87 ? 36.161 -10.075 -35.446 1.00 60.84 87 ILE A N 1
ATOM 740 C CA . ILE A 1 87 ? 36.288 -11.046 -36.545 1.00 60.84 87 ILE A CA 1
ATOM 741 C C . ILE A 1 87 ? 37.501 -10.708 -37.412 1.00 60.84 87 ILE A C 1
ATOM 743 O O . ILE A 1 87 ? 38.313 -11.587 -37.685 1.00 60.84 87 ILE A O 1
ATOM 747 N N . HIS A 1 88 ? 37.683 -9.433 -37.773 1.00 58.34 88 HIS A N 1
ATOM 748 C CA . HIS A 1 88 ? 38.880 -8.985 -38.490 1.00 58.34 88 HIS A CA 1
ATOM 749 C C . HIS A 1 88 ? 40.161 -9.222 -37.686 1.00 58.34 88 HIS A C 1
ATOM 751 O O . HIS A 1 88 ? 41.181 -9.580 -38.262 1.00 58.34 88 HIS A O 1
ATOM 757 N N . ARG A 1 89 ? 40.107 -9.083 -36.357 1.00 57.22 89 ARG A N 1
ATOM 758 C CA . ARG A 1 89 ? 41.256 -9.331 -35.478 1.00 57.22 89 ARG A CA 1
ATOM 759 C C . ARG A 1 89 ? 41.589 -10.815 -35.329 1.00 57.22 89 ARG A C 1
ATOM 761 O O . ARG A 1 89 ? 42.751 -11.155 -35.460 1.00 57.22 89 ARG A O 1
ATOM 768 N N . ILE A 1 90 ? 40.593 -11.680 -35.136 1.00 63.41 90 ILE A N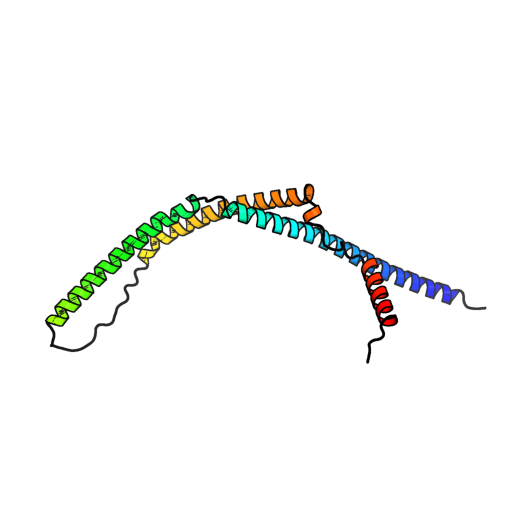 1
ATOM 769 C CA . ILE A 1 90 ? 40.768 -13.142 -35.067 1.00 63.41 90 ILE A CA 1
ATOM 770 C C . ILE A 1 90 ? 41.258 -13.681 -36.418 1.00 63.41 90 ILE A C 1
ATOM 772 O O . ILE A 1 90 ? 42.089 -14.579 -36.462 1.00 63.41 90 ILE A O 1
ATOM 776 N N . ARG A 1 91 ? 40.780 -13.107 -37.529 1.00 62.75 91 ARG A N 1
ATOM 777 C CA . ARG A 1 91 ? 41.237 -13.449 -38.881 1.00 62.75 91 ARG A CA 1
ATOM 778 C C . ARG A 1 91 ? 42.689 -13.028 -39.126 1.00 62.75 91 ARG A C 1
ATOM 780 O O . ARG A 1 91 ? 43.452 -13.829 -39.646 1.00 62.75 91 ARG A O 1
ATOM 787 N N . MET A 1 92 ? 43.076 -11.823 -38.702 1.00 57.78 92 MET A N 1
ATOM 788 C CA . MET A 1 92 ? 44.468 -11.349 -38.759 1.00 57.78 92 MET A CA 1
ATOM 789 C C . MET A 1 92 ? 45.388 -12.154 -37.828 1.00 57.78 92 MET A C 1
ATOM 791 O O . MET A 1 92 ? 46.507 -12.465 -38.212 1.00 57.78 92 MET A O 1
ATOM 795 N N . GLU A 1 93 ? 44.924 -12.538 -36.632 1.00 60.22 93 GLU A N 1
ATOM 796 C CA . GLU A 1 93 ? 45.649 -13.443 -35.725 1.00 60.22 93 GLU A CA 1
ATOM 797 C C . GLU A 1 93 ? 45.823 -14.832 -36.349 1.00 60.22 93 GLU A C 1
ATOM 799 O O . GLU A 1 93 ? 46.920 -15.369 -36.306 1.00 60.22 93 GLU A O 1
ATOM 804 N N . ALA A 1 94 ? 44.793 -15.397 -36.985 1.00 59.09 94 ALA A N 1
ATOM 805 C CA . ALA A 1 94 ? 44.891 -16.686 -37.671 1.00 59.09 94 ALA A CA 1
ATOM 806 C C . ALA A 1 94 ? 45.867 -16.648 -38.863 1.00 59.09 94 ALA A C 1
ATOM 808 O O . ALA A 1 94 ? 46.655 -17.576 -39.027 1.00 59.09 94 ALA A O 1
ATOM 809 N N . GLU A 1 95 ? 45.858 -15.574 -39.661 1.00 61.00 95 GLU A N 1
ATOM 810 C CA . GLU A 1 95 ? 46.822 -15.374 -40.754 1.00 61.00 95 GLU A CA 1
ATOM 811 C C . GLU A 1 95 ? 48.255 -15.187 -40.226 1.00 61.00 95 GLU A C 1
ATOM 813 O O . GLU A 1 95 ? 49.186 -15.756 -40.788 1.00 61.00 95 GLU A O 1
ATOM 818 N N . HIS A 1 96 ? 48.434 -14.487 -39.102 1.00 51.62 96 HIS A N 1
ATOM 819 C CA . HIS A 1 96 ? 49.742 -14.288 -38.469 1.00 51.62 96 HIS A CA 1
ATOM 820 C C . HIS A 1 96 ? 50.281 -15.569 -37.800 1.00 51.62 96 HIS A C 1
ATOM 822 O O . HIS A 1 96 ? 51.479 -15.846 -37.879 1.00 51.62 96 HIS A O 1
ATOM 828 N N . ILE A 1 97 ? 49.408 -16.392 -37.200 1.00 58.16 97 ILE A N 1
ATOM 829 C CA . ILE A 1 97 ? 49.736 -17.710 -36.619 1.00 58.16 97 ILE A CA 1
ATOM 830 C C . ILE A 1 97 ? 50.199 -18.692 -37.705 1.00 58.16 97 ILE A C 1
ATOM 832 O O . ILE A 1 97 ? 51.091 -19.494 -37.453 1.00 58.16 97 ILE A O 1
ATOM 836 N N . MET A 1 98 ? 49.656 -18.602 -38.926 1.00 58.91 98 MET A N 1
ATOM 837 C CA . MET A 1 98 ? 50.127 -19.414 -40.058 1.00 58.91 98 MET A CA 1
ATOM 838 C C . MET A 1 98 ? 51.531 -19.021 -40.548 1.00 58.91 98 MET A C 1
ATOM 840 O O . MET A 1 98 ? 52.159 -19.799 -41.260 1.00 58.91 98 MET A O 1
ATOM 844 N N . THR A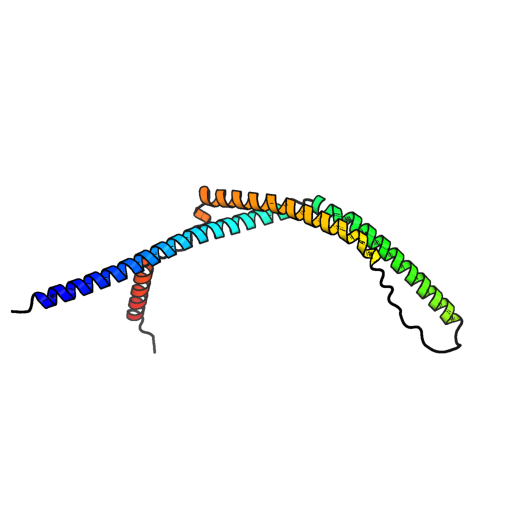 1 99 ? 52.026 -17.832 -40.185 1.00 57.91 99 THR A N 1
ATOM 845 C CA . THR A 1 99 ? 53.320 -17.296 -40.650 1.00 57.91 99 THR A CA 1
ATOM 846 C C . THR A 1 99 ? 54.428 -17.281 -39.593 1.00 57.91 99 THR A C 1
ATOM 848 O O . THR A 1 99 ? 55.593 -17.150 -39.956 1.00 57.91 99 THR A O 1
ATOM 851 N N . HIS A 1 100 ? 54.102 -17.427 -38.304 1.00 53.34 100 HIS A N 1
ATOM 852 C CA . HIS A 1 100 ? 55.050 -17.290 -37.194 1.00 53.34 100 HIS A CA 1
ATOM 853 C C . HIS A 1 100 ? 55.171 -18.585 -36.367 1.00 53.34 100 HIS A C 1
ATOM 855 O O . HIS A 1 100 ? 54.558 -18.734 -35.314 1.00 53.34 100 HIS A O 1
ATOM 861 N N . GLU A 1 101 ? 56.062 -19.481 -36.799 1.00 53.03 101 GLU A N 1
ATOM 862 C CA . GLU A 1 101 ? 56.885 -20.283 -35.873 1.00 53.03 101 GLU A CA 1
ATOM 863 C C . GLU A 1 101 ? 57.940 -19.414 -35.146 1.00 53.03 101 GLU A C 1
ATOM 865 O O . GLU A 1 101 ? 58.634 -19.901 -34.259 1.00 53.03 101 GLU A O 1
ATOM 870 N N . ALA A 1 102 ? 58.080 -18.127 -35.489 1.00 52.81 102 ALA A N 1
ATOM 871 C CA . ALA A 1 102 ? 59.132 -17.263 -34.965 1.00 52.81 102 ALA A CA 1
ATOM 872 C C . ALA A 1 102 ? 58.627 -16.320 -33.859 1.00 52.81 102 ALA A C 1
ATOM 874 O O . ALA A 1 102 ? 57.815 -15.433 -34.100 1.00 52.81 102 ALA A O 1
ATOM 875 N N . ASP A 1 103 ? 59.191 -16.493 -32.672 1.00 46.88 103 ASP A N 1
ATOM 876 C CA . ASP A 1 103 ? 59.352 -15.495 -31.616 1.00 46.88 103 ASP A CA 1
ATOM 877 C C . ASP A 1 103 ? 58.128 -15.058 -30.783 1.00 46.88 103 ASP A C 1
ATOM 879 O O . ASP A 1 103 ? 57.405 -14.113 -31.076 1.00 46.88 103 ASP A O 1
ATOM 883 N N . TYR A 1 104 ? 57.976 -15.772 -29.661 1.00 46.94 104 TYR A N 1
ATOM 884 C CA . TYR A 1 104 ? 57.800 -15.261 -28.294 1.00 46.94 104 TYR A CA 1
ATOM 885 C C . TYR A 1 104 ? 56.945 -13.996 -28.047 1.00 46.94 104 TYR A C 1
ATOM 887 O O . TYR A 1 104 ? 57.351 -12.884 -28.341 1.00 46.94 104 TYR A O 1
ATOM 895 N N . LEU A 1 105 ? 55.868 -14.214 -27.278 1.00 55.41 105 LEU A N 1
ATOM 896 C CA . LEU A 1 105 ? 55.473 -13.466 -26.069 1.00 55.41 105 LEU A CA 1
ATOM 897 C C . LEU A 1 105 ? 55.219 -11.935 -26.136 1.00 55.41 105 LEU A C 1
ATOM 899 O O . LEU A 1 105 ? 56.032 -11.142 -26.576 1.00 55.41 105 LEU A O 1
ATOM 903 N N . GLU A 1 106 ? 54.121 -11.543 -25.470 1.00 50.50 106 GLU A N 1
ATOM 904 C CA . GLU A 1 106 ? 53.776 -10.188 -24.984 1.00 50.50 106 GLU A CA 1
ATOM 905 C C . GLU A 1 106 ? 52.945 -9.269 -25.897 1.00 50.50 106 GLU A C 1
ATOM 907 O O . GLU A 1 106 ? 53.420 -8.281 -26.443 1.00 50.50 106 GLU A O 1
ATOM 912 N N . MET A 1 107 ? 51.622 -9.474 -25.907 1.00 42.72 107 MET A N 1
ATOM 913 C CA . MET A 1 107 ? 50.677 -8.389 -26.208 1.00 42.72 107 MET A CA 1
ATOM 914 C C . MET A 1 107 ? 49.681 -8.223 -25.050 1.00 42.72 107 MET A C 1
ATOM 916 O O . MET A 1 107 ? 48.846 -9.102 -24.822 1.00 42.72 107 MET A O 1
ATOM 920 N N . PRO A 1 108 ? 49.712 -7.109 -24.291 1.00 47.94 108 PRO A N 1
ATOM 921 C CA . PRO A 1 108 ? 48.729 -6.868 -23.246 1.00 47.94 108 PRO A CA 1
ATOM 922 C C . PRO A 1 108 ? 47.375 -6.514 -23.876 1.00 47.94 108 PRO A C 1
ATOM 924 O O . PRO A 1 108 ? 47.240 -5.551 -24.635 1.00 47.94 108 PRO A O 1
ATOM 927 N N . PHE A 1 109 ? 46.337 -7.272 -23.520 1.00 48.03 109 PHE A N 1
ATOM 928 C CA . PHE A 1 109 ? 44.952 -7.043 -23.934 1.00 48.03 109 PHE A CA 1
ATOM 929 C C . PHE A 1 109 ? 44.436 -5.681 -23.424 1.00 48.03 109 PHE A C 1
ATOM 931 O O . PHE A 1 109 ? 43.913 -5.552 -22.314 1.00 48.03 109 PHE A O 1
ATOM 938 N N . ARG A 1 110 ? 44.556 -4.625 -24.238 1.00 51.47 110 ARG A N 1
ATOM 939 C CA . ARG A 1 110 ? 43.980 -3.308 -23.927 1.00 51.47 110 ARG A CA 1
ATOM 940 C C . ARG A 1 110 ? 42.471 -3.307 -24.188 1.00 51.47 110 ARG A C 1
ATOM 942 O O . ARG A 1 110 ? 42.017 -3.189 -25.327 1.00 51.47 110 ARG A O 1
ATOM 949 N N . ARG A 1 111 ? 41.676 -3.369 -23.111 1.00 55.62 111 ARG A N 1
ATOM 950 C CA . ARG A 1 111 ? 40.226 -3.091 -23.1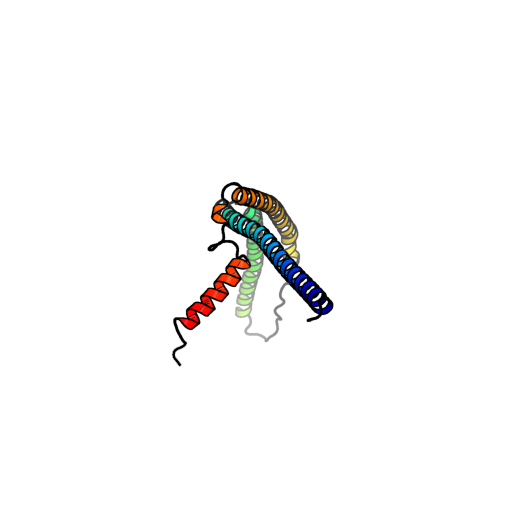37 1.00 55.62 111 ARG A CA 1
ATOM 951 C C . ARG A 1 111 ? 39.970 -1.682 -23.676 1.00 55.62 111 ARG A C 1
ATOM 953 O O . ARG A 1 111 ? 40.343 -0.695 -23.046 1.00 55.62 111 ARG A O 1
ATOM 960 N N . THR A 1 112 ? 39.281 -1.570 -24.807 1.00 51.78 112 THR A N 1
ATOM 961 C CA . THR A 1 112 ? 38.892 -0.272 -25.369 1.00 51.78 112 THR A CA 1
ATOM 962 C C . THR A 1 112 ? 37.729 0.314 -24.554 1.00 51.78 112 THR A C 1
ATOM 964 O O . THR A 1 112 ? 36.572 -0.037 -24.766 1.00 51.78 112 THR A O 1
ATOM 967 N N . LYS A 1 113 ? 38.016 1.193 -23.585 1.00 55.38 113 LYS A N 1
ATOM 968 C CA . LYS A 1 113 ? 36.991 1.943 -22.838 1.00 55.38 113 LYS A CA 1
ATOM 969 C C . LYS A 1 113 ? 36.525 3.131 -23.683 1.00 55.38 113 LYS A C 1
ATOM 971 O O . LYS A 1 113 ? 37.201 4.152 -23.720 1.00 55.38 113 LYS A O 1
ATOM 976 N N . ARG A 1 114 ? 35.393 3.008 -24.382 1.00 67.12 114 ARG A N 1
ATOM 977 C CA . ARG A 1 114 ? 34.789 4.122 -25.138 1.00 67.12 114 ARG A CA 1
ATOM 978 C C . ARG A 1 114 ? 33.502 4.600 -24.450 1.00 67.12 114 ARG A C 1
ATOM 980 O O . ARG A 1 114 ? 32.424 4.169 -24.845 1.00 67.12 114 ARG A O 1
ATOM 987 N N . PRO A 1 115 ? 33.584 5.481 -23.432 1.00 60.19 115 PRO A N 1
ATOM 988 C CA . PRO A 1 115 ? 32.405 5.973 -22.709 1.00 60.19 115 PRO A CA 1
ATOM 989 C C . PRO A 1 115 ? 31.453 6.792 -23.598 1.00 60.19 115 PRO A C 1
ATOM 991 O O . PRO A 1 115 ? 30.257 6.825 -23.333 1.00 60.19 115 PRO A O 1
ATOM 994 N N . TYR A 1 116 ? 31.948 7.372 -24.700 1.00 68.38 116 TYR A N 1
ATOM 995 C CA . TYR A 1 116 ? 31.134 8.078 -25.701 1.00 68.38 116 TYR A CA 1
ATOM 996 C C . TYR A 1 116 ? 30.064 7.198 -26.370 1.00 68.38 116 TYR A C 1
ATOM 998 O O . TYR A 1 116 ? 29.103 7.729 -26.911 1.00 68.38 116 TYR A O 1
ATOM 1006 N N . LEU A 1 117 ? 30.173 5.866 -26.300 1.00 68.50 117 LEU A N 1
ATOM 1007 C CA . LEU A 1 117 ? 29.103 4.967 -26.748 1.00 68.50 117 LEU A CA 1
ATOM 1008 C C . LEU A 1 117 ? 27.841 5.034 -25.869 1.00 68.50 117 LEU A C 1
ATOM 1010 O O . LEU A 1 117 ? 26.771 4.651 -26.328 1.00 68.50 117 LEU A O 1
ATOM 1014 N N . LEU A 1 118 ? 27.938 5.528 -24.630 1.00 69.19 118 LEU A N 1
ATOM 1015 C CA . LEU A 1 118 ? 26.804 5.657 -23.704 1.00 69.19 118 LEU A CA 1
ATOM 1016 C C . LEU A 1 118 ? 26.136 7.040 -23.751 1.00 69.19 118 LEU A C 1
ATOM 1018 O O . LEU A 1 118 ? 25.114 7.244 -23.103 1.00 69.19 118 LEU A O 1
ATOM 1022 N N . MET A 1 119 ? 26.673 7.984 -24.529 1.00 77.25 119 MET A N 1
ATOM 1023 C CA . MET A 1 119 ? 26.110 9.332 -24.682 1.00 77.25 119 MET A CA 1
ATOM 1024 C C . MET A 1 119 ? 24.623 9.358 -25.099 1.00 77.25 119 MET A C 1
ATOM 1026 O O . MET A 1 119 ? 23.864 10.077 -24.449 1.00 77.25 119 MET A O 1
ATOM 1030 N N . PRO A 1 120 ? 24.140 8.558 -26.081 1.00 74.75 120 PRO A N 1
ATOM 1031 C CA . PRO A 1 120 ? 22.717 8.561 -26.450 1.00 74.75 120 PRO A CA 1
ATOM 1032 C C . PRO A 1 120 ? 21.801 7.957 -25.375 1.00 74.75 120 PRO A C 1
ATOM 1034 O O . PRO A 1 120 ? 20.584 8.125 -25.439 1.00 74.75 120 PRO A O 1
ATOM 1037 N N . LEU A 1 121 ? 22.363 7.284 -24.365 1.00 77.81 121 LEU A N 1
ATOM 1038 C CA . LEU A 1 121 ? 21.592 6.715 -23.266 1.00 77.81 121 LEU A CA 1
ATOM 1039 C C . LEU A 1 121 ? 21.025 7.809 -22.352 1.00 77.81 121 LEU A C 1
ATOM 1041 O O . LEU A 1 121 ? 19.920 7.661 -21.851 1.00 77.81 121 LEU A O 1
ATOM 1045 N N . ILE A 1 122 ? 21.761 8.907 -22.155 1.00 81.44 122 ILE A N 1
ATOM 1046 C CA . ILE A 1 122 ? 21.421 9.979 -21.204 1.00 81.44 122 ILE A CA 1
ATOM 1047 C C . ILE A 1 122 ? 20.109 10.709 -21.564 1.00 81.44 122 ILE A C 1
ATOM 1049 O O . ILE A 1 122 ? 19.234 10.802 -20.702 1.00 81.44 122 ILE A O 1
ATOM 1053 N N . PRO A 1 123 ? 19.906 11.219 -22.797 1.00 83.00 123 PRO A N 1
ATOM 1054 C CA . PRO A 1 123 ? 18.639 11.862 -23.146 1.00 83.00 123 PRO A CA 1
ATOM 1055 C C . PRO A 1 123 ? 17.479 10.859 -23.165 1.00 83.00 123 PRO A C 1
ATOM 1057 O O . PRO A 1 123 ? 16.374 11.188 -22.742 1.00 83.00 123 PRO A O 1
ATOM 1060 N N . LEU A 1 124 ? 17.730 9.615 -23.586 1.00 77.44 124 LEU A N 1
ATOM 1061 C CA . LEU A 1 124 ? 16.700 8.581 -23.642 1.00 77.44 124 LEU A CA 1
ATOM 1062 C C . LEU A 1 124 ? 16.215 8.184 -22.239 1.00 77.44 124 LEU A C 1
ATOM 1064 O O . LEU A 1 124 ? 15.007 8.088 -22.019 1.00 77.44 124 LEU A O 1
ATOM 1068 N N . THR A 1 125 ? 17.128 7.992 -21.280 1.00 78.25 125 THR A N 1
ATOM 1069 C CA . THR A 1 125 ? 16.760 7.682 -19.891 1.00 78.25 125 THR A CA 1
ATOM 1070 C C . THR A 1 125 ? 15.951 8.821 -19.283 1.00 78.25 125 THR A C 1
ATOM 1072 O O . THR A 1 125 ? 14.911 8.563 -18.678 1.00 78.25 125 THR A O 1
ATOM 1075 N N . PHE A 1 126 ? 16.335 10.075 -19.529 1.00 84.25 126 PHE A N 1
ATOM 1076 C CA . PHE A 1 126 ? 15.585 11.239 -19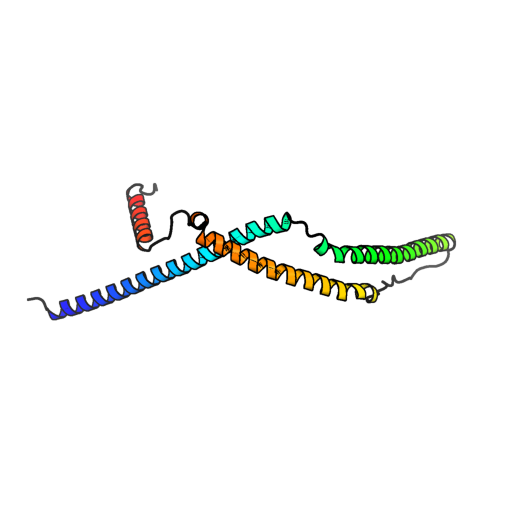.062 1.00 84.25 126 PHE A CA 1
ATOM 1077 C C . PHE A 1 126 ? 14.158 11.292 -19.635 1.00 84.25 126 PHE A C 1
ATOM 1079 O O . PHE A 1 126 ? 13.193 11.421 -18.882 1.00 84.25 126 PHE A O 1
ATOM 1086 N N . THR A 1 127 ? 13.993 11.105 -20.948 1.00 82.94 127 THR A N 1
ATOM 1087 C CA . THR A 1 127 ? 12.668 11.072 -21.587 1.00 82.94 127 THR A CA 1
ATOM 1088 C C . THR A 1 127 ? 11.814 9.907 -21.079 1.00 82.94 127 THR A C 1
ATOM 1090 O O . THR A 1 127 ? 10.627 10.084 -20.811 1.00 82.94 127 THR A O 1
ATOM 1093 N N . THR A 1 128 ? 12.400 8.717 -20.895 1.00 77.38 128 THR A N 1
ATOM 1094 C CA . THR A 1 128 ? 11.667 7.564 -20.343 1.00 77.38 128 THR A CA 1
ATOM 1095 C C . THR A 1 128 ? 11.180 7.817 -18.917 1.00 77.38 128 THR A C 1
ATOM 1097 O O . THR A 1 128 ? 10.022 7.527 -18.618 1.00 77.38 128 THR A O 1
ATOM 1100 N N . LEU A 1 129 ? 12.020 8.415 -18.066 1.00 78.75 129 LEU A N 1
ATOM 1101 C CA . LEU A 1 129 ? 11.673 8.770 -16.690 1.00 78.75 129 LEU A CA 1
ATOM 1102 C C . LEU A 1 129 ? 10.567 9.827 -16.643 1.00 78.75 129 LEU A C 1
ATOM 1104 O O . LEU A 1 129 ? 9.632 9.687 -15.862 1.00 78.75 129 LEU A O 1
ATOM 1108 N N . TYR A 1 130 ? 10.621 10.830 -17.521 1.00 82.12 130 TYR A N 1
ATOM 1109 C CA . TYR A 1 130 ? 9.579 11.850 -17.625 1.00 82.12 130 TYR A CA 1
ATOM 1110 C C . TYR A 1 130 ? 8.210 11.253 -17.988 1.00 82.12 130 TYR A C 1
ATOM 1112 O O . TYR A 1 130 ? 7.201 11.548 -17.347 1.00 82.12 130 TYR A O 1
ATOM 1120 N N . TYR A 1 131 ? 8.161 10.350 -18.974 1.00 73.31 131 TYR A N 1
ATOM 1121 C CA . TYR A 1 131 ? 6.912 9.668 -19.327 1.00 73.31 131 TYR A CA 1
ATOM 1122 C C . TYR A 1 131 ? 6.415 8.723 -18.226 1.00 73.31 131 TYR A C 1
ATOM 1124 O O . TYR A 1 131 ? 5.203 8.560 -18.065 1.00 73.31 131 TYR A O 1
ATOM 1132 N N . TRP A 1 132 ? 7.322 8.110 -17.461 1.00 66.69 132 TRP A N 1
ATOM 1133 C CA . TRP A 1 132 ? 6.963 7.318 -16.283 1.00 66.69 132 TRP A CA 1
ATOM 1134 C C . TRP A 1 132 ? 6.346 8.181 -15.178 1.00 66.69 132 TRP A C 1
ATOM 1136 O O . TRP A 1 132 ? 5.327 7.784 -14.613 1.00 66.69 132 TRP A O 1
ATOM 1146 N N . ASP A 1 133 ? 6.909 9.359 -14.908 1.00 77.75 133 ASP A N 1
ATOM 1147 C CA . ASP A 1 133 ? 6.426 10.287 -13.880 1.00 77.75 133 ASP A CA 1
ATOM 1148 C C . ASP A 1 133 ? 5.019 10.823 -14.202 1.00 77.75 133 ASP A C 1
ATOM 1150 O O . ASP A 1 133 ? 4.091 10.707 -13.394 1.00 77.75 133 ASP A O 1
ATOM 1154 N N . LEU A 1 134 ? 4.799 11.268 -15.446 1.00 73.62 134 LEU A N 1
ATOM 1155 C CA . LEU A 1 134 ? 3.476 11.697 -15.918 1.00 73.62 134 LEU A CA 1
ATOM 1156 C C . LEU A 1 134 ? 2.425 10.579 -15.831 1.00 73.62 134 LEU A C 1
ATOM 1158 O O . LEU A 1 134 ? 1.271 10.815 -15.458 1.00 73.62 134 LEU A O 1
ATOM 1162 N N . ALA A 1 135 ? 2.809 9.344 -16.165 1.00 69.44 135 ALA A N 1
ATOM 1163 C CA . ALA A 1 135 ? 1.920 8.193 -16.053 1.00 69.44 135 ALA A CA 1
ATOM 1164 C C . ALA A 1 135 ? 1.615 7.837 -14.586 1.00 69.44 135 ALA A C 1
ATOM 1166 O O . ALA A 1 135 ? 0.498 7.407 -14.276 1.00 69.44 135 ALA A O 1
ATOM 1167 N N . TYR A 1 136 ? 2.579 8.028 -13.680 1.00 73.06 136 TYR A N 1
ATOM 1168 C CA . TYR A 1 136 ? 2.427 7.742 -12.256 1.00 73.06 136 TYR A CA 1
ATOM 1169 C C . TYR A 1 136 ? 1.473 8.721 -11.562 1.00 73.06 136 TYR A C 1
ATOM 1171 O O . TYR A 1 136 ? 0.619 8.282 -10.788 1.00 73.06 136 TYR A O 1
ATOM 1179 N N . GLY A 1 137 ? 1.538 10.017 -11.883 1.00 74.44 137 GLY A N 1
ATOM 1180 C CA . GLY A 1 137 ? 0.634 11.025 -11.316 1.00 74.44 137 GLY A CA 1
ATOM 1181 C C . GLY A 1 137 ? -0.843 10.709 -11.577 1.00 74.44 137 GLY A C 1
ATOM 1182 O O . GLY A 1 137 ? -1.645 10.609 -10.644 1.00 74.44 137 GLY A O 1
ATOM 1183 N N . ASN A 1 138 ? -1.192 10.432 -12.837 1.00 77.50 138 ASN A N 1
ATOM 1184 C CA . ASN A 1 138 ? -2.561 10.067 -13.219 1.00 77.50 138 ASN A CA 1
ATOM 1185 C C . ASN A 1 138 ? -3.007 8.729 -12.583 1.00 77.50 138 ASN A C 1
ATOM 1187 O O . ASN A 1 138 ? -4.172 8.539 -12.236 1.00 77.50 138 ASN A O 1
ATOM 1191 N N . LYS A 1 139 ? -2.067 7.801 -12.349 1.00 81.38 139 LYS A N 1
ATOM 1192 C CA . LYS A 1 139 ? -2.333 6.546 -11.631 1.00 81.38 139 LYS A CA 1
ATOM 1193 C C . LYS A 1 139 ? -2.668 6.778 -10.157 1.00 81.38 139 LYS A C 1
ATOM 1195 O O . LYS A 1 139 ? -3.592 6.148 -9.657 1.00 81.38 139 LYS A O 1
ATOM 1200 N N . ILE A 1 140 ? -1.943 7.650 -9.457 1.00 83.75 140 ILE A N 1
ATOM 1201 C CA . ILE A 1 140 ? -2.230 7.945 -8.044 1.00 83.75 140 ILE A CA 1
ATOM 1202 C C . ILE A 1 140 ? -3.608 8.575 -7.889 1.00 83.75 140 ILE A C 1
ATOM 1204 O O . ILE A 1 140 ? -4.348 8.174 -6.996 1.00 83.75 140 ILE A O 1
ATOM 1208 N N . HIS A 1 141 ? -3.970 9.514 -8.766 1.00 86.62 141 HIS A N 1
ATOM 1209 C CA . HIS A 1 141 ? -5.278 10.158 -8.699 1.00 86.62 141 HIS A CA 1
ATOM 1210 C C . HIS A 1 141 ? -6.416 9.151 -8.893 1.00 86.62 141 HIS A C 1
ATOM 1212 O O . HIS A 1 141 ? -7.355 9.130 -8.102 1.00 86.62 141 HIS A O 1
ATOM 1218 N N . ARG A 1 142 ? -6.280 8.243 -9.866 1.00 86.38 142 ARG A N 1
ATOM 1219 C CA . ARG A 1 142 ? -7.262 7.180 -10.102 1.00 86.38 142 ARG A CA 1
ATOM 1220 C C . ARG A 1 142 ? -7.380 6.203 -8.932 1.00 86.38 142 ARG A C 1
ATOM 1222 O O . ARG A 1 142 ? -8.493 5.936 -8.503 1.00 86.38 142 ARG A O 1
ATOM 1229 N N . ILE A 1 143 ? -6.257 5.757 -8.363 1.00 89.62 143 ILE A N 1
ATOM 1230 C CA . ILE A 1 143 ? -6.261 4.888 -7.172 1.00 89.62 143 ILE A CA 1
ATOM 1231 C C . ILE A 1 143 ? -6.960 5.582 -6.003 1.00 89.62 143 ILE A C 1
ATOM 1233 O O . ILE A 1 143 ? -7.666 4.934 -5.238 1.00 89.62 143 ILE A O 1
ATOM 1237 N N . ARG A 1 144 ? -6.764 6.897 -5.852 1.00 91.94 144 ARG A N 1
ATOM 1238 C CA . ARG A 1 144 ? -7.406 7.675 -4.791 1.00 91.94 144 ARG A CA 1
ATOM 1239 C C . ARG A 1 144 ? -8.917 7.771 -5.001 1.00 91.94 144 ARG A C 1
ATOM 1241 O O . ARG A 1 144 ? -9.648 7.522 -4.054 1.00 91.94 144 ARG A O 1
ATOM 1248 N N . MET A 1 145 ? -9.364 8.054 -6.228 1.00 91.00 145 MET A N 1
ATOM 1249 C CA . MET A 1 145 ? -10.794 8.080 -6.559 1.00 91.00 145 MET A CA 1
ATOM 1250 C C . MET A 1 145 ? -11.452 6.705 -6.390 1.00 91.00 145 MET A C 1
ATOM 1252 O O . MET A 1 145 ? -12.536 6.618 -5.829 1.00 91.00 145 MET A O 1
ATOM 1256 N N . GLU A 1 146 ? -10.789 5.626 -6.812 1.00 90.81 146 GLU A N 1
ATOM 1257 C CA . GLU A 1 146 ? -11.280 4.258 -6.604 1.00 90.81 146 GLU A CA 1
ATOM 1258 C C . GLU A 1 146 ? -11.351 3.919 -5.106 1.00 90.81 146 GLU A C 1
ATOM 1260 O O . GLU A 1 146 ? -12.322 3.329 -4.649 1.00 90.81 146 GLU A O 1
ATOM 1265 N N . ALA A 1 147 ? -10.361 4.334 -4.308 1.00 93.31 147 ALA A N 1
ATOM 1266 C CA . ALA A 1 147 ? -10.397 4.140 -2.859 1.00 93.31 147 ALA A CA 1
ATOM 1267 C C . ALA A 1 147 ? -11.566 4.896 -2.202 1.00 93.31 147 ALA A C 1
ATOM 1269 O O . ALA A 1 147 ? -12.241 4.339 -1.341 1.00 93.31 147 ALA A O 1
ATOM 1270 N N . GLU A 1 148 ? -11.837 6.136 -2.622 1.00 92.56 148 GLU A N 1
ATOM 1271 C CA . GLU A 1 148 ? -12.999 6.908 -2.159 1.00 92.56 148 GLU A CA 1
ATOM 1272 C C . GLU A 1 148 ? -14.324 6.264 -2.586 1.00 92.56 148 GLU A C 1
ATOM 1274 O O . GLU A 1 148 ? -15.278 6.236 -1.806 1.00 92.56 148 GLU A O 1
ATOM 1279 N N . HIS A 1 149 ? -14.375 5.689 -3.789 1.00 93.06 149 HIS A N 1
ATOM 1280 C CA . HIS A 1 149 ? -15.526 4.929 -4.258 1.00 93.06 149 HIS A CA 1
ATOM 1281 C C . HIS A 1 149 ? -15.783 3.697 -3.379 1.00 93.06 149 HIS A C 1
ATOM 1283 O O . HIS A 1 149 ? -16.901 3.531 -2.898 1.00 93.06 149 HIS A O 1
ATOM 1289 N N . ILE A 1 150 ? -14.748 2.903 -3.072 1.00 92.06 150 ILE A N 1
ATOM 1290 C CA . ILE A 1 150 ? -14.862 1.726 -2.191 1.00 92.06 150 ILE A CA 1
ATOM 1291 C C . ILE A 1 150 ? -15.350 2.142 -0.797 1.00 92.06 150 ILE A C 1
ATOM 1293 O O . ILE A 1 150 ? -16.258 1.523 -0.257 1.00 92.06 150 ILE A O 1
ATOM 1297 N N . MET A 1 151 ? -14.816 3.229 -0.233 1.00 90.06 151 MET A N 1
ATOM 1298 C CA . MET A 1 151 ? -15.238 3.710 1.089 1.00 90.06 151 MET A CA 1
ATOM 1299 C C . MET A 1 151 ? -16.701 4.169 1.152 1.00 90.06 151 MET A C 1
ATOM 1301 O O . MET A 1 151 ? -17.299 4.132 2.223 1.00 90.06 151 MET A O 1
ATOM 1305 N N . THR A 1 152 ? -17.264 4.653 0.044 1.00 90.69 152 THR A N 1
ATOM 1306 C CA . THR A 1 152 ? -18.618 5.235 0.015 1.00 90.69 152 THR A CA 1
ATOM 1307 C C . THR A 1 152 ? -19.682 4.268 -0.495 1.00 90.69 152 THR A C 1
ATOM 1309 O O . THR A 1 152 ? -20.820 4.343 -0.042 1.00 90.69 152 THR A O 1
ATOM 1312 N N . HIS A 1 153 ? -19.329 3.376 -1.423 1.00 91.62 153 HIS A N 1
ATOM 1313 C CA . HIS A 1 153 ? -20.270 2.493 -2.116 1.00 91.62 153 HIS A CA 1
ATOM 1314 C C . HIS A 1 153 ? -20.075 1.011 -1.773 1.00 91.62 153 HIS A C 1
ATOM 1316 O O . HIS A 1 153 ? -21.011 0.236 -1.936 1.00 91.62 153 HIS A O 1
ATOM 1322 N N . GLU A 1 154 ? -18.890 0.608 -1.302 1.00 88.44 154 GLU A N 1
ATOM 1323 C CA . GLU A 1 154 ? -18.536 -0.799 -1.066 1.00 88.44 154 GLU A CA 1
ATOM 1324 C C . GLU A 1 154 ? -17.911 -1.018 0.330 1.00 88.44 154 GLU A C 1
ATOM 1326 O O . GLU A 1 154 ? -16.907 -1.721 0.482 1.00 88.44 154 GLU A O 1
ATOM 1331 N N . ALA A 1 155 ? -18.496 -0.393 1.359 1.00 85.62 155 ALA A N 1
ATOM 1332 C CA . ALA A 1 155 ? -18.000 -0.449 2.738 1.00 85.62 155 ALA A CA 1
ATOM 1333 C C . ALA A 1 155 ? -17.889 -1.884 3.291 1.00 85.62 155 ALA A C 1
ATOM 1335 O O . ALA A 1 155 ? -16.993 -2.165 4.083 1.00 85.62 155 ALA A O 1
ATOM 1336 N N . ASP A 1 156 ? -18.716 -2.812 2.806 1.00 87.00 156 ASP A N 1
ATOM 1337 C CA . ASP A 1 156 ? -18.724 -4.216 3.231 1.00 87.00 156 ASP A CA 1
ATOM 1338 C C . ASP A 1 156 ? -17.368 -4.920 3.018 1.00 87.00 156 ASP A C 1
ATOM 1340 O O . ASP A 1 156 ? -17.012 -5.832 3.762 1.00 87.00 156 ASP A O 1
ATOM 1344 N N . TYR A 1 157 ? -16.560 -4.496 2.034 1.00 82.25 157 TYR A N 1
ATOM 1345 C CA . TYR A 1 157 ? -15.218 -5.063 1.825 1.00 82.25 157 TYR A CA 1
ATOM 1346 C C . TYR A 1 157 ? -14.183 -4.590 2.852 1.00 82.25 157 TYR A C 1
ATOM 1348 O O . TYR A 1 157 ? -13.082 -5.140 2.892 1.00 82.25 157 TYR A O 1
ATOM 1356 N N . LEU A 1 158 ? -14.494 -3.549 3.625 1.00 86.81 158 LEU A N 1
ATOM 1357 C CA . LEU A 1 158 ? -13.593 -2.907 4.585 1.00 86.81 158 LEU A CA 1
ATOM 1358 C C . LEU A 1 158 ? -13.814 -3.390 6.018 1.00 86.81 158 LEU A C 1
ATOM 1360 O O . LEU A 1 158 ? -12.965 -3.140 6.876 1.00 86.81 158 LEU A O 1
ATOM 1364 N N . GLU A 1 159 ? -14.926 -4.075 6.279 1.00 84.25 159 GLU A N 1
ATOM 1365 C CA . GLU A 1 159 ? -15.245 -4.560 7.611 1.00 84.25 159 GLU A CA 1
ATOM 1366 C C . GLU A 1 159 ? -14.228 -5.605 8.072 1.00 84.25 159 GLU A C 1
ATOM 1368 O O . GLU A 1 159 ? -13.881 -6.561 7.370 1.00 84.25 159 GLU A O 1
ATOM 1373 N N . MET A 1 160 ? -13.734 -5.425 9.294 1.00 80.12 160 MET A N 1
ATOM 1374 C CA . MET A 1 160 ? -12.872 -6.421 9.906 1.00 80.12 160 MET A CA 1
ATOM 1375 C C . MET A 1 160 ? -13.672 -7.654 10.321 1.00 80.12 160 MET A C 1
ATOM 1377 O O . MET A 1 160 ? -14.743 -7.518 10.924 1.00 80.12 160 MET A O 1
ATOM 1381 N N . PRO A 1 161 ? -13.118 -8.866 10.125 1.00 75.88 161 PRO A N 1
ATOM 1382 C CA . PRO A 1 161 ? -13.687 -10.048 10.748 1.00 75.88 161 PRO A CA 1
ATOM 1383 C C . PRO A 1 161 ? -13.685 -9.849 12.271 1.00 75.88 161 PRO A C 1
ATOM 1385 O O . PRO A 1 161 ? -12.676 -9.438 12.842 1.00 75.88 161 PRO A O 1
ATOM 1388 N N . CYS A 1 162 ? -14.819 -10.138 12.915 1.00 73.50 162 CYS A N 1
ATOM 1389 C CA . CYS A 1 162 ? -15.064 -9.948 14.354 1.00 73.50 162 CYS A CA 1
ATOM 1390 C C . CYS A 1 162 ? -15.250 -8.491 14.836 1.00 73.50 162 CYS A C 1
ATOM 1392 O O . CYS A 1 162 ? -15.400 -8.284 16.041 1.00 73.50 162 CYS A O 1
ATOM 1394 N N . GLY A 1 163 ? -15.322 -7.505 13.934 1.00 79.00 163 GLY A N 1
ATOM 1395 C CA . GLY A 1 163 ? -15.630 -6.111 14.275 1.00 79.00 163 GLY A CA 1
ATOM 1396 C C . GLY A 1 163 ? -14.541 -5.396 15.088 1.00 79.00 163 GLY A C 1
ATOM 1397 O O . GLY A 1 163 ? -13.423 -5.884 15.253 1.00 79.00 163 GLY A O 1
ATOM 1398 N N . LEU A 1 164 ? -14.856 -4.194 15.580 1.00 82.69 164 LEU A N 1
ATOM 1399 C CA . LEU A 1 164 ? -13.905 -3.371 16.328 1.00 82.69 164 LEU A CA 1
ATOM 1400 C C . LEU A 1 164 ? -13.745 -3.878 17.777 1.00 82.69 164 LEU A C 1
ATOM 1402 O O . LEU A 1 164 ? -14.739 -3.923 18.508 1.00 82.69 164 LEU A O 1
ATOM 1406 N N . PRO A 1 165 ? -12.522 -4.194 18.249 1.00 81.81 165 PRO A N 1
ATOM 1407 C CA . PRO A 1 165 ? -12.309 -4.598 19.634 1.00 81.81 165 PRO A CA 1
ATOM 1408 C C . PRO A 1 165 ? -12.561 -3.412 20.572 1.00 81.81 165 PRO A C 1
ATOM 1410 O O . PRO A 1 165 ? -11.882 -2.391 20.509 1.00 81.81 165 PRO A O 1
ATOM 1413 N N . THR A 1 166 ? -13.535 -3.546 21.467 1.00 85.38 166 THR A N 1
ATOM 1414 C CA . THR A 1 166 ? -13.827 -2.565 22.523 1.00 85.38 166 THR A CA 1
ATOM 1415 C C . THR A 1 166 ? -13.187 -2.996 23.846 1.00 85.38 166 THR A C 1
ATOM 1417 O O . THR A 1 166 ? -13.034 -4.201 24.073 1.00 85.38 166 THR A O 1
ATOM 1420 N N . PRO A 1 167 ? -12.859 -2.069 24.767 1.00 84.44 167 PRO A N 1
ATOM 1421 C CA . PRO A 1 167 ? -12.360 -2.433 26.097 1.00 84.44 167 PRO A CA 1
ATOM 1422 C C . PRO A 1 167 ? -13.271 -3.452 26.798 1.00 84.44 167 PRO A C 1
ATOM 1424 O O . PRO A 1 167 ? -12.797 -4.441 27.342 1.00 84.44 167 PRO A O 1
ATOM 1427 N N . SER A 1 168 ? -14.589 -3.283 26.658 1.00 82.38 168 SER A N 1
ATOM 1428 C CA . SER A 1 168 ? -15.592 -4.212 27.181 1.00 82.38 168 SER A CA 1
ATOM 1429 C C . SER A 1 168 ? -15.501 -5.613 26.569 1.00 82.38 168 SER A C 1
ATOM 1431 O O . SER A 1 168 ? -15.587 -6.594 27.299 1.00 82.38 168 SER A O 1
ATOM 1433 N N . SER A 1 169 ? -15.287 -5.732 25.252 1.00 83.81 169 SER A N 1
ATOM 1434 C CA . SER A 1 169 ? -15.090 -7.045 24.614 1.00 83.81 169 SER A CA 1
ATOM 1435 C C . SER A 1 169 ? -13.790 -7.733 25.043 1.00 83.81 169 SER A C 1
ATOM 1437 O O . SER A 1 169 ? -13.740 -8.958 25.107 1.00 83.81 169 SER A O 1
ATOM 1439 N N . ILE A 1 170 ? -12.750 -6.961 25.379 1.00 85.12 170 ILE A N 1
ATOM 1440 C CA . ILE A 1 170 ? -11.485 -7.504 25.889 1.00 85.12 170 ILE A CA 1
ATOM 1441 C C . ILE A 1 170 ? -11.688 -8.039 27.305 1.00 85.12 170 ILE A C 1
ATOM 1443 O O . ILE A 1 170 ? -11.244 -9.145 27.605 1.00 85.12 170 ILE A O 1
ATOM 1447 N N . ASP A 1 171 ? -12.381 -7.284 28.158 1.00 87.06 171 ASP A N 1
ATOM 1448 C CA . ASP A 1 171 ? -12.672 -7.703 29.529 1.00 87.06 171 ASP A CA 1
ATOM 1449 C C . ASP A 1 171 ? -13.561 -8.951 29.553 1.00 87.06 171 ASP A C 1
ATOM 1451 O O . ASP A 1 171 ? -13.246 -9.905 30.263 1.00 87.06 171 ASP A O 1
ATOM 1455 N N . LEU A 1 172 ? -14.594 -9.002 28.705 1.00 87.12 172 LEU A N 1
ATOM 1456 C CA . LEU A 1 172 ? -15.407 -10.204 28.510 1.00 87.12 172 LEU A CA 1
ATOM 1457 C C . LEU A 1 172 ? -14.539 -11.396 28.076 1.00 87.12 172 LEU A C 1
ATOM 1459 O O . LEU A 1 172 ? -14.596 -12.455 28.687 1.00 87.12 172 LEU A O 1
ATOM 1463 N N . GLY A 1 173 ? -13.659 -11.209 27.086 1.00 86.81 173 GLY A N 1
ATOM 1464 C CA . GLY A 1 173 ? -12.752 -12.265 26.630 1.00 86.81 173 GLY A CA 1
ATOM 1465 C C . GLY A 1 173 ? -11.782 -12.757 27.712 1.00 86.81 173 GLY A C 1
ATOM 1466 O O . GLY A 1 173 ? -11.405 -13.931 27.719 1.00 86.81 173 GLY A O 1
ATOM 1467 N N . ARG A 1 174 ? -11.389 -11.890 28.655 1.00 87.12 174 ARG A N 1
ATOM 1468 C CA . ARG A 1 174 ? -10.580 -12.276 29.821 1.00 87.12 174 ARG A CA 1
ATOM 1469 C C . ARG A 1 174 ? -11.392 -13.089 30.825 1.00 87.12 174 ARG A C 1
ATOM 1471 O O . ARG A 1 174 ? -10.883 -14.103 31.299 1.00 87.12 174 ARG A O 1
ATOM 1478 N N . LEU A 1 175 ? -12.632 -12.686 31.101 1.00 90.06 175 LEU A N 1
ATOM 1479 C CA . LEU A 1 175 ? -13.550 -13.432 31.967 1.00 90.06 175 LEU A CA 1
ATOM 1480 C C . LEU A 1 175 ? -13.842 -14.819 31.391 1.00 90.06 175 LEU A C 1
ATOM 1482 O O . LEU A 1 175 ? -13.657 -15.814 32.086 1.00 90.06 175 LEU A O 1
ATOM 1486 N N . ASP A 1 176 ? -14.163 -14.907 30.102 1.00 89.44 176 ASP A N 1
ATOM 1487 C CA . ASP A 1 176 ? -14.391 -16.177 29.408 1.00 89.44 176 ASP A CA 1
ATOM 1488 C C . ASP A 1 176 ? -13.162 -17.096 29.482 1.00 89.44 176 ASP A C 1
ATOM 1490 O O . ASP A 1 176 ? -13.281 -18.314 29.632 1.00 89.44 176 ASP A O 1
ATOM 1494 N N . ALA A 1 177 ? -11.952 -16.537 29.372 1.00 88.94 177 ALA A N 1
ATOM 1495 C CA . ALA A 1 177 ? -10.716 -17.303 29.504 1.00 88.94 177 ALA A CA 1
ATOM 1496 C C . ALA A 1 177 ? -10.506 -17.825 30.937 1.00 88.94 177 ALA A C 1
ATOM 1498 O O . ALA A 1 177 ? -10.004 -18.936 31.120 1.00 88.94 177 ALA A O 1
ATOM 1499 N N . GLU A 1 178 ? -10.889 -17.049 31.952 1.00 89.38 178 GLU A N 1
ATOM 1500 C CA . GLU A 1 178 ? -10.887 -17.482 33.351 1.00 89.38 178 GLU A CA 1
ATOM 1501 C C . GLU A 1 178 ? -11.947 -18.556 33.618 1.00 89.38 178 GLU A C 1
ATOM 1503 O O . GLU A 1 178 ? -11.655 -19.546 34.288 1.00 89.38 178 GLU A O 1
ATOM 1508 N N . GLU A 1 179 ? -13.150 -18.417 33.061 1.00 87.31 179 GLU A N 1
ATOM 1509 C CA . GLU A 1 179 ? -14.213 -19.421 33.159 1.00 87.31 179 GLU A CA 1
ATOM 1510 C C . GLU A 1 179 ? -13.812 -20.738 32.492 1.00 87.31 179 GLU A C 1
ATOM 1512 O O . GLU A 1 179 ? -13.928 -21.800 33.104 1.00 87.31 179 GLU A O 1
ATOM 1517 N N . LYS A 1 180 ? -13.232 -20.692 31.289 1.00 86.19 180 LYS A N 1
ATOM 1518 C CA . LYS A 1 180 ? -12.737 -21.891 30.591 1.00 86.19 180 LYS A CA 1
ATOM 1519 C C . LYS A 1 180 ? -11.683 -22.649 31.395 1.00 86.19 180 LYS A C 1
ATOM 1521 O O . LYS A 1 180 ? -11.715 -23.877 31.411 1.00 86.19 180 LYS A O 1
ATOM 1526 N N . LYS A 1 181 ? -10.792 -21.946 32.105 1.00 84.56 181 LYS A N 1
ATOM 1527 C CA . LYS A 1 181 ? -9.810 -22.573 33.013 1.00 84.56 181 LYS A CA 1
ATOM 1528 C C . LYS A 1 181 ? -10.463 -23.276 34.205 1.00 84.56 181 LYS A C 1
ATOM 1530 O O . LYS A 1 181 ? -9.906 -24.247 34.704 1.00 84.56 181 LYS A O 1
ATOM 1535 N N . LYS A 1 182 ? -11.622 -22.796 34.669 1.00 82.31 182 LYS A N 1
ATOM 1536 C CA . LYS A 1 182 ? -12.397 -23.449 35.738 1.00 82.31 182 LYS A CA 1
ATOM 1537 C C . LYS A 1 182 ? -13.109 -24.706 35.231 1.00 82.31 182 LYS A C 1
ATOM 1539 O O . LYS A 1 182 ? -13.191 -25.684 35.963 1.00 82.31 182 LYS A O 1
ATOM 1544 N N . ILE A 1 183 ? -13.609 -24.678 33.993 1.00 80.12 183 ILE A N 1
ATOM 1545 C CA . ILE A 1 183 ? -14.348 -25.789 33.365 1.00 80.12 183 ILE A CA 1
ATOM 1546 C C . ILE A 1 183 ? -13.401 -26.919 32.935 1.00 80.12 183 ILE A C 1
ATOM 1548 O O . ILE A 1 183 ? -13.72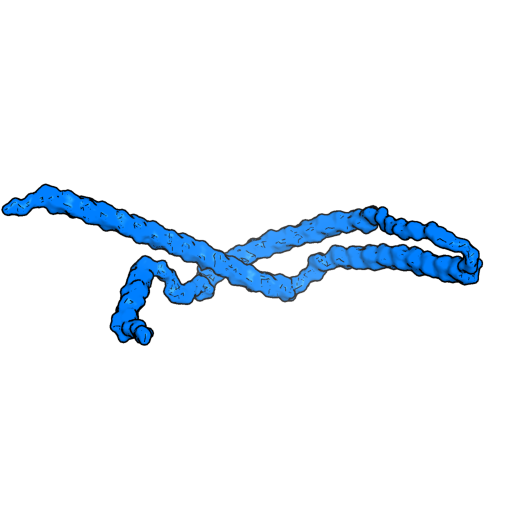4 -28.097 33.079 1.00 80.12 183 ILE A O 1
ATOM 1552 N N . HIS A 1 184 ? -12.219 -26.566 32.431 1.00 76.56 184 HIS A N 1
ATOM 1553 C CA . HIS A 1 184 ? -11.181 -27.506 32.025 1.00 76.56 184 HIS A CA 1
ATOM 1554 C C . HIS A 1 184 ? -9.918 -27.230 32.841 1.00 76.56 184 HIS A C 1
ATOM 1556 O O . HIS A 1 184 ? -9.054 -26.472 32.384 1.00 76.56 184 HIS A O 1
ATOM 1562 N N . PRO A 1 185 ? -9.799 -27.799 34.057 1.00 77.44 185 PRO A N 1
ATOM 1563 C CA . PRO A 1 185 ? -8.546 -27.714 34.784 1.00 77.44 185 PRO A CA 1
ATOM 1564 C C . PRO A 1 185 ? -7.442 -28.320 33.905 1.00 77.44 185 PRO A C 1
ATOM 1566 O O . PRO A 1 185 ? -7.681 -29.344 33.255 1.00 77.44 185 PRO A O 1
ATOM 1569 N N . PRO A 1 186 ? -6.255 -27.693 33.830 1.00 70.62 186 PRO A N 1
ATOM 1570 C CA . PRO A 1 186 ? -5.148 -28.260 33.079 1.00 70.62 186 PRO A CA 1
ATOM 1571 C C . PRO A 1 186 ? -4.871 -29.659 33.632 1.00 70.62 186 PRO A C 1
ATOM 1573 O O . PRO A 1 186 ? -4.619 -29.814 34.827 1.00 70.62 186 PRO A O 1
ATOM 1576 N N . LEU A 1 187 ? -4.989 -30.671 32.770 1.00 71.69 187 LEU A N 1
ATOM 1577 C CA . LEU A 1 187 ? -4.547 -32.020 33.091 1.00 71.69 187 LEU A CA 1
ATOM 1578 C C . LEU A 1 187 ? -3.033 -31.930 33.298 1.00 71.69 187 LEU A C 1
ATOM 1580 O O . LEU A 1 187 ? -2.304 -31.594 32.364 1.00 71.69 187 LEU A O 1
ATOM 1584 N N . LEU A 1 188 ? -2.625 -32.104 34.554 1.00 59.62 188 LEU A N 1
ATOM 1585 C CA . LEU A 1 188 ? -1.234 -32.190 34.988 1.00 59.62 188 LEU A CA 1
ATOM 1586 C C . LEU A 1 188 ? -0.541 -33.381 34.318 1.00 59.62 188 LEU A C 1
ATOM 1588 O O . LEU A 1 188 ? -1.188 -34.451 34.232 1.00 59.62 188 LEU A O 1
#

Organism: Operophtera brumata (NCBI:txid104452)

pLDDT: mean 75.96, std 13.8, range [42.72, 94.12]

Radius of gyration: 37.51 Å; chains: 1; bounding box: 80×45×108 Å

Secondary structure (DSSP, 8-state):
---HHHHHHHHHHHHHHHHHHHHHHHHHHHHHHHHHHHHHHHHHHHHHHHHHHHHHHHS--GGGGTTHHHHHHHHHHHHHHHHHHHHHHHHHHHHHHTT-SS------------GGGGTTHHHHHHHHHHHHHHHHHHHHHHHHHHHHHHHHH-GGGTPPTT-PPPHHHHHHHHHHHHHHHHHS----

Sequence (188 aa):
MGNYFTVNMEENFKNNQEFIQNINKIKMERQIQLQHQLQERQMAMTIAKNRDTCLFRRTKRPYLLMPLIPLTFTTLYYWDLAYGNKIHRIRMEAEHIMTHEADYLEMPFRRTKRPYLLMPLIPLTFTTLYYWDLAYGNKIHRIRMEAEHIMTHEADYLEMPCGLPTPSSIDLGRLDAEEKKKIHPPLL

Foldseek 3Di:
DDDPVVVVVVVVVVVVVVVVVVVVQVVVVVVLVVVLVVLLLVLLLVVLLVVLVVVVVVPDDCVLCVLVVVVVVLVVVVVVVVVVVVVVVVVVVVVVVVVDPDDDDDDDPDDPDDCVSCVVVVVSVVVSVVVVVVVVVVSVVSSNVSSVCCVPPVCVSSADVVGRDHPVNVVVVVVVVVVVCVVDPPDD